Protein AF-A0A7M7JX57-F1 (afdb_monomer)

Secondary structure (DSSP, 8-state):
------------HHHHHHHHHHSS--HHHHHHHHHHHHHH-TTSEEEHHHHHHHHHHH-TTS--HHHHHHHHHHH-TT--SEEEHHHHHHHHHHHT-S-HHHHHHHHHHHH-SS-SSEEEHHHHHHHHHHHHHHH-S-S-SS-HHHHHHHHHHHH-SS-SSEEEHHHHHHHHHH-HHHHHHHTT-----

Nearest PDB structures (foldseek):
  6epa-assembly1_A  TM=9.193E-01  e=1.256E-15  Drosophila melanogaster
  5afp-assembly2_A  TM=9.280E-01  e=3.937E-15  Rattus norvegicus
  8alm-assembly1_B  TM=9.291E-01  e=6.468E-15  Homo sapiens
  5aeq-assembly2_B  TM=9.229E-01  e=4.137E-15  Rattus norvegicus
  4guk-assembly3_B  TM=8.844E-01  e=8.291E-15  Homo sapiens

Foldseek 3Di:
DDDPPPPQDDCDVVLLVVCVVLFVDHSVRLVVLQVVCCVVPVSQWAALVNQQVVLCVVQVQFRLNLLSVLLVVLLPPVVPNIHGSSSVSSSVRQLVDPDLLSLLLSLQSSQCPVPPQWHALVSQLSNLVSVCRRNDDDPDPDDSSVVSVVLQVQLPPVPPRTHHSVSSSVSCVVDVVNVCSSSVNPDDD

Structure (mmCIF, N/CA/C/O backbone):
data_AF-A0A7M7JX57-F1
#
_entry.id   AF-A0A7M7JX57-F1
#
loop_
_atom_site.group_PDB
_atom_site.id
_atom_site.type_symbol
_atom_site.label_atom_id
_atom_site.label_alt_id
_atom_site.label_comp_id
_atom_site.label_asym_id
_atom_site.label_entity_id
_atom_site.label_seq_id
_atom_site.pdbx_PDB_ins_code
_atom_site.Cartn_x
_atom_site.Cartn_y
_atom_site.Cartn_z
_atom_site.occupancy
_atom_site.B_iso_or_equiv
_atom_site.auth_seq_id
_atom_site.auth_comp_id
_atom_site.auth_asym_id
_atom_site.auth_atom_id
_atom_site.pdbx_PDB_model_num
ATOM 1 N N . MET A 1 1 ? 40.310 -6.949 -15.287 1.00 40.97 1 MET A N 1
ATOM 2 C CA . MET A 1 1 ? 39.277 -6.940 -14.230 1.00 40.97 1 MET A CA 1
ATOM 3 C C . MET A 1 1 ? 37.934 -6.866 -14.933 1.00 40.97 1 MET A C 1
ATOM 5 O O . MET A 1 1 ? 37.639 -5.849 -15.542 1.00 40.97 1 MET A O 1
ATOM 9 N N . GLY A 1 2 ? 37.220 -7.990 -15.010 1.00 39.09 2 GLY A N 1
ATOM 10 C CA . GLY A 1 2 ? 35.966 -8.087 -15.756 1.00 39.09 2 GLY A CA 1
ATOM 11 C C . GLY A 1 2 ? 34.842 -7.415 -14.982 1.00 39.09 2 GLY A C 1
ATOM 12 O O . GLY A 1 2 ? 34.477 -7.884 -13.908 1.00 39.09 2 GLY A O 1
ATOM 13 N N . CYS A 1 3 ? 34.319 -6.317 -15.519 1.00 43.38 3 CYS A N 1
ATOM 14 C CA . CYS A 1 3 ? 33.057 -5.752 -15.070 1.00 43.38 3 CYS A CA 1
ATOM 15 C C . CYS A 1 3 ? 31.971 -6.761 -15.464 1.00 43.38 3 CYS A C 1
ATOM 17 O O . CYS A 1 3 ? 31.695 -6.932 -16.652 1.00 43.38 3 CYS A O 1
ATOM 19 N N . GLN A 1 4 ? 31.433 -7.510 -14.501 1.00 36.59 4 GLN A N 1
ATOM 20 C CA . GLN A 1 4 ? 30.279 -8.366 -14.755 1.00 36.59 4 GLN A CA 1
ATOM 21 C C . GLN A 1 4 ? 29.091 -7.436 -15.010 1.00 36.59 4 GLN A C 1
ATOM 23 O O . GLN A 1 4 ? 28.469 -6.938 -14.078 1.00 36.59 4 GLN A O 1
ATOM 28 N N . GLN A 1 5 ? 28.815 -7.149 -16.282 1.00 40.75 5 GLN A N 1
ATOM 29 C CA . GLN A 1 5 ? 27.515 -6.639 -16.694 1.00 40.75 5 GLN A CA 1
ATOM 30 C C . GLN A 1 5 ? 26.499 -7.719 -16.337 1.00 40.75 5 GLN A C 1
ATOM 32 O O . GLN A 1 5 ? 26.407 -8.746 -17.011 1.00 40.75 5 GLN A O 1
ATOM 37 N N . THR A 1 6 ? 25.786 -7.519 -15.233 1.00 43.66 6 THR A N 1
ATOM 38 C CA . THR A 1 6 ? 24.628 -8.325 -14.868 1.00 43.66 6 THR A CA 1
ATOM 39 C C . THR A 1 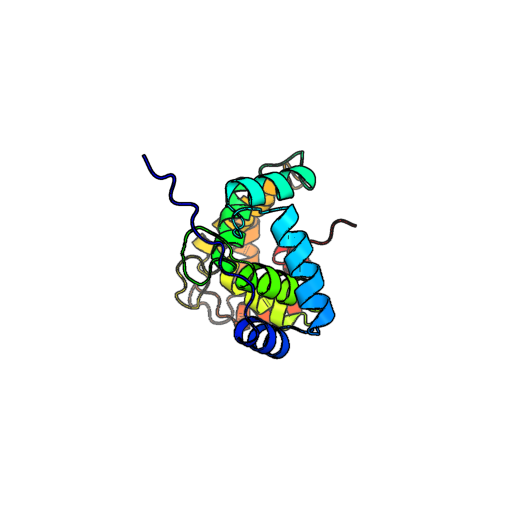6 ? 23.673 -8.268 -16.055 1.00 43.66 6 THR A C 1
ATOM 41 O O . THR A 1 6 ? 23.129 -7.206 -16.353 1.00 43.66 6 THR A O 1
ATOM 44 N N . LYS A 1 7 ? 23.535 -9.372 -16.802 1.00 49.94 7 LYS A N 1
ATOM 45 C CA . LYS A 1 7 ? 22.564 -9.456 -17.896 1.00 49.94 7 LYS A CA 1
ATOM 46 C C . LYS A 1 7 ? 21.193 -9.143 -17.306 1.00 49.94 7 LYS A C 1
ATOM 48 O O . LYS A 1 7 ? 20.722 -9.869 -16.434 1.00 49.94 7 LYS A O 1
ATOM 53 N N . ILE A 1 8 ? 20.595 -8.045 -17.752 1.00 59.81 8 ILE A N 1
ATOM 54 C CA . ILE A 1 8 ? 19.222 -7.695 -17.404 1.00 59.81 8 ILE A CA 1
ATOM 55 C C . ILE A 1 8 ? 18.351 -8.821 -17.961 1.00 59.81 8 ILE A C 1
ATOM 57 O O . ILE A 1 8 ? 18.468 -9.163 -19.138 1.00 59.81 8 ILE A O 1
ATOM 61 N N . ARG A 1 9 ? 17.541 -9.449 -17.103 1.00 68.44 9 ARG A N 1
ATOM 62 C CA . ARG A 1 9 ? 16.574 -10.458 -17.539 1.00 68.44 9 ARG A CA 1
ATOM 63 C C . ARG A 1 9 ? 15.561 -9.756 -18.442 1.00 68.44 9 ARG A C 1
ATOM 65 O O . ARG A 1 9 ? 14.864 -8.849 -17.990 1.00 68.44 9 ARG A O 1
ATOM 72 N N . GLU A 1 10 ? 15.529 -10.146 -19.711 1.00 79.69 10 GLU A N 1
ATOM 73 C CA . GLU A 1 10 ? 14.505 -9.675 -20.640 1.00 79.69 10 GLU A CA 1
ATOM 74 C C . GLU A 1 10 ? 13.133 -10.228 -20.244 1.00 79.69 10 GLU A C 1
ATOM 76 O O . GLU A 1 10 ? 13.039 -11.283 -19.609 1.00 79.69 10 GLU A O 1
ATOM 81 N N . LEU A 1 11 ? 12.076 -9.496 -20.599 1.00 86.25 11 LEU A N 1
ATOM 82 C CA . LEU A 1 11 ? 10.701 -9.928 -20.383 1.00 86.25 11 LEU A CA 1
ATOM 83 C C . LEU A 1 11 ? 10.443 -11.210 -21.183 1.00 86.25 11 LEU A C 1
ATOM 85 O O . LEU A 1 11 ? 10.477 -11.186 -22.414 1.00 86.25 11 LEU A O 1
ATOM 89 N N . SER A 1 12 ? 10.216 -12.321 -20.484 1.00 89.56 12 SER A N 1
ATOM 90 C CA . SER A 1 12 ? 9.927 -13.604 -21.125 1.00 89.56 12 SER A CA 1
ATOM 91 C C . SER A 1 12 ? 8.459 -13.701 -21.541 1.00 89.56 12 SER A C 1
ATOM 93 O O . SER A 1 12 ? 7.604 -13.018 -20.975 1.00 89.56 12 SER A O 1
ATOM 95 N N . ASP A 1 13 ? 8.145 -14.583 -22.491 1.00 89.19 13 ASP A N 1
ATOM 96 C CA . ASP A 1 13 ? 6.753 -14.828 -22.889 1.00 89.19 13 ASP A CA 1
ATOM 97 C C . ASP A 1 13 ? 5.920 -15.414 -21.730 1.00 89.19 13 ASP A C 1
ATOM 99 O O . ASP A 1 13 ? 4.741 -15.100 -21.600 1.00 89.19 13 ASP A O 1
ATOM 103 N N . GLU A 1 14 ? 6.546 -16.165 -20.814 1.00 91.25 14 GLU A N 1
ATOM 104 C CA . GLU A 1 14 ? 5.902 -16.631 -19.577 1.00 91.25 14 GLU A CA 1
ATOM 105 C C . GLU A 1 14 ? 5.492 -15.462 -18.667 1.00 91.25 14 GLU A C 1
ATOM 107 O O . GLU A 1 14 ? 4.392 -15.456 -18.112 1.00 91.25 14 GLU A O 1
ATOM 112 N N . ASP A 1 15 ? 6.355 -14.447 -18.535 1.00 91.00 15 ASP A N 1
ATOM 113 C CA . ASP A 1 15 ? 6.047 -13.243 -17.758 1.00 91.00 15 ASP A CA 1
ATOM 114 C C . ASP A 1 15 ? 4.901 -12.447 -18.417 1.00 91.00 15 ASP A C 1
ATOM 116 O O . ASP A 1 15 ? 4.026 -11.927 -17.722 1.00 91.00 15 ASP A O 1
ATOM 120 N N . VAL A 1 16 ? 4.863 -12.390 -19.754 1.00 92.81 16 VAL A N 1
ATOM 121 C CA . VAL A 1 16 ? 3.774 -11.755 -20.517 1.00 92.81 16 VAL A CA 1
ATOM 122 C C . VAL A 1 16 ? 2.447 -12.482 -20.298 1.00 92.81 16 VAL A C 1
ATOM 124 O O . VAL A 1 16 ? 1.440 -11.837 -20.002 1.00 92.81 16 VAL A O 1
ATOM 127 N N . ASP A 1 17 ? 2.422 -13.809 -20.406 1.00 92.75 17 ASP A N 1
ATOM 128 C CA . ASP A 1 17 ? 1.201 -14.596 -20.209 1.00 92.75 17 ASP A CA 1
ATOM 129 C C . ASP A 1 17 ? 0.699 -14.530 -18.761 1.00 92.75 17 ASP A C 1
ATOM 131 O O . ASP A 1 17 ? -0.508 -14.409 -18.512 1.00 92.75 17 ASP A O 1
ATOM 135 N N . PHE A 1 18 ? 1.614 -14.505 -17.792 1.00 91.44 18 PHE A N 1
ATOM 136 C CA . PHE A 1 18 ? 1.264 -14.231 -16.403 1.00 91.44 18 PHE A CA 1
ATOM 137 C C . PHE A 1 18 ? 0.608 -12.848 -16.251 1.00 91.44 18 PHE A C 1
ATOM 139 O O . PHE A 1 18 ? -0.461 -12.727 -15.649 1.00 91.44 18 PHE A O 1
ATOM 146 N N . LEU A 1 19 ? 1.193 -11.800 -16.834 1.00 91.88 19 LEU A N 1
ATOM 147 C CA . LEU A 1 19 ? 0.655 -10.441 -16.739 1.00 91.88 19 LEU A CA 1
ATOM 148 C C . LEU A 1 19 ? -0.693 -10.290 -17.455 1.00 91.88 19 LEU A C 1
ATOM 150 O O . LEU A 1 19 ? -1.566 -9.596 -16.939 1.00 91.88 19 LEU A O 1
ATOM 154 N N . LYS A 1 20 ? -0.922 -10.982 -18.574 1.00 92.12 20 LYS A N 1
ATOM 155 C CA . LYS A 1 20 ? -2.228 -11.002 -19.264 1.00 92.12 20 LYS A CA 1
ATOM 156 C C . LYS A 1 20 ? -3.330 -11.656 -18.434 1.00 92.12 20 LYS A C 1
ATOM 158 O O . LYS A 1 20 ? -4.494 -11.301 -18.575 1.00 92.12 20 LYS A O 1
ATOM 163 N N . THR A 1 21 ? -2.979 -12.631 -17.597 1.00 89.81 21 THR A N 1
ATOM 164 C CA . THR A 1 21 ? -3.947 -13.343 -16.745 1.00 89.81 21 THR A CA 1
ATOM 165 C C . THR A 1 21 ? -4.212 -12.635 -15.417 1.00 89.81 21 THR A C 1
ATOM 167 O O . THR A 1 21 ? -5.274 -12.829 -14.832 1.00 89.81 21 THR A O 1
ATOM 170 N N . HIS A 1 22 ? -3.281 -11.793 -14.958 1.00 85.94 22 HIS A N 1
ATOM 171 C CA . HIS A 1 22 ? -3.354 -11.107 -13.660 1.00 85.94 22 HIS A CA 1
ATOM 172 C C . HIS A 1 22 ? -3.547 -9.589 -13.772 1.00 85.94 22 HIS A C 1
ATOM 174 O O . HIS A 1 22 ? -3.666 -8.898 -12.761 1.00 85.94 22 HIS A O 1
ATOM 180 N N . THR A 1 23 ? -3.592 -9.057 -14.991 1.00 87.19 23 THR A N 1
ATOM 181 C CA . THR A 1 23 ? -3.912 -7.658 -15.278 1.00 87.19 23 THR A CA 1
ATOM 182 C C . THR A 1 23 ? -4.933 -7.581 -16.410 1.00 87.19 23 THR A C 1
ATOM 184 O O . THR A 1 23 ? -5.249 -8.570 -17.062 1.00 87.19 23 THR A O 1
ATOM 187 N N . LYS A 1 24 ? -5.458 -6.382 -16.658 1.00 85.50 24 LYS A N 1
ATOM 188 C CA . LYS A 1 24 ? -6.381 -6.104 -17.770 1.00 85.50 24 LYS A CA 1
ATOM 189 C C . LYS A 1 24 ? -5.674 -5.746 -19.084 1.00 85.50 24 LYS A C 1
ATOM 191 O O . LYS A 1 24 ? -6.339 -5.309 -20.019 1.00 85.50 24 LYS A O 1
ATOM 196 N N . TYR A 1 25 ? -4.345 -5.832 -19.124 1.00 89.62 25 TYR A N 1
ATOM 197 C CA . TYR A 1 25 ? -3.546 -5.378 -20.256 1.00 89.62 25 TYR A CA 1
ATOM 198 C C . TYR A 1 25 ? -3.305 -6.508 -21.253 1.00 89.62 25 TYR A C 1
ATOM 200 O O . TYR A 1 25 ? -3.044 -7.650 -20.874 1.00 89.62 25 TYR A O 1
ATOM 208 N N . ASP A 1 26 ? -3.383 -6.175 -22.539 1.00 93.06 26 ASP A N 1
ATOM 209 C CA . ASP A 1 26 ? -2.970 -7.077 -23.606 1.00 93.06 26 ASP A CA 1
ATOM 210 C C . ASP A 1 26 ? -1.442 -7.106 -23.759 1.00 93.06 26 ASP A C 1
ATOM 212 O O . ASP A 1 26 ? -0.704 -6.309 -23.176 1.00 93.06 26 ASP A O 1
ATOM 216 N N . GLU A 1 27 ? -0.961 -8.056 -24.557 1.00 94.56 27 GLU A N 1
ATOM 217 C CA . GLU A 1 27 ? 0.468 -8.250 -24.794 1.00 94.56 27 GLU A CA 1
ATOM 218 C C . GLU A 1 27 ? 1.161 -7.000 -25.344 1.00 94.56 27 GLU A C 1
ATOM 220 O O . GLU A 1 27 ? 2.266 -6.671 -24.911 1.00 94.56 27 GLU A O 1
ATOM 225 N N . GLN A 1 28 ? 0.520 -6.303 -26.284 1.00 94.31 28 GLN A N 1
ATOM 226 C CA . GLN A 1 28 ? 1.098 -5.111 -26.892 1.00 94.31 28 GLN A CA 1
ATOM 227 C C . GLN A 1 28 ? 1.320 -4.032 -25.829 1.00 94.31 28 GLN A C 1
ATOM 229 O O . GLN A 1 28 ? 2.431 -3.521 -25.689 1.00 94.31 28 GLN A O 1
ATOM 234 N N . THR A 1 29 ? 0.293 -3.759 -25.027 1.00 93.25 29 THR A N 1
ATOM 235 C CA . THR A 1 29 ? 0.339 -2.777 -23.945 1.00 93.25 29 THR A CA 1
ATOM 236 C C . THR A 1 29 ? 1.405 -3.144 -22.910 1.00 93.25 29 THR A C 1
ATOM 238 O O . THR A 1 29 ? 2.167 -2.283 -22.476 1.00 93.25 29 THR A O 1
ATOM 241 N N . ILE A 1 30 ? 1.512 -4.425 -22.536 1.00 93.94 30 ILE A N 1
ATOM 242 C CA . ILE A 1 30 ? 2.543 -4.910 -21.602 1.00 93.94 30 ILE A CA 1
ATOM 243 C C . ILE A 1 30 ? 3.949 -4.630 -22.150 1.00 93.94 30 ILE A C 1
ATOM 245 O O . ILE A 1 30 ? 4.803 -4.121 -21.422 1.00 93.94 30 ILE A O 1
ATOM 249 N N . ARG A 1 31 ? 4.200 -4.931 -23.430 1.00 92.81 31 ARG A N 1
ATOM 250 C CA . ARG A 1 31 ? 5.511 -4.704 -24.059 1.00 92.81 31 ARG A CA 1
ATOM 251 C C . ARG A 1 31 ? 5.838 -3.211 -24.183 1.00 92.81 31 ARG A C 1
ATOM 253 O O . ARG A 1 31 ? 6.981 -2.828 -23.946 1.00 92.81 31 ARG A O 1
ATOM 260 N N . GLU A 1 32 ? 4.852 -2.362 -24.471 1.00 92.88 32 GLU A N 1
ATOM 261 C CA . GLU A 1 32 ? 5.021 -0.900 -24.488 1.00 92.88 32 GLU A CA 1
ATOM 262 C C . GLU A 1 32 ? 5.398 -0.351 -23.100 1.00 92.88 32 GLU A C 1
ATOM 264 O O . GLU A 1 32 ? 6.357 0.417 -22.973 1.00 92.88 32 GLU A O 1
ATOM 269 N N . TRP A 1 33 ? 4.714 -0.804 -22.042 1.00 91.81 33 TRP A N 1
ATOM 270 C CA . TRP A 1 33 ? 5.074 -0.467 -20.661 1.00 91.81 33 TRP A CA 1
ATOM 271 C C . TRP A 1 33 ? 6.482 -0.940 -20.294 1.00 91.81 33 TRP A C 1
ATOM 273 O O . TRP A 1 33 ? 7.196 -0.226 -19.590 1.00 91.81 33 TRP A O 1
ATOM 283 N N . TYR A 1 34 ? 6.895 -2.117 -20.768 1.00 92.00 34 TYR A N 1
ATOM 284 C CA . TYR A 1 34 ? 8.225 -2.662 -20.497 1.00 92.00 34 TYR A CA 1
ATOM 285 C C . TYR A 1 34 ? 9.340 -1.810 -21.104 1.00 92.00 34 TYR A C 1
ATOM 287 O O . TYR A 1 34 ? 10.337 -1.529 -20.434 1.00 92.00 34 TYR A O 1
ATOM 295 N N . GLU A 1 35 ? 9.165 -1.344 -22.341 1.00 90.88 35 GLU A N 1
ATOM 296 C CA . GLU A 1 35 ? 10.141 -0.459 -22.978 1.00 90.88 35 GLU A CA 1
ATOM 297 C C . GLU A 1 35 ? 10.235 0.892 -22.258 1.00 90.88 35 GLU A C 1
ATOM 299 O O . GLU A 1 35 ? 11.343 1.351 -21.967 1.00 90.88 35 GLU A O 1
ATOM 304 N N . GLY A 1 36 ? 9.102 1.482 -21.860 1.00 90.06 36 GLY A N 1
ATOM 305 C CA . GLY A 1 36 ? 9.099 2.683 -21.018 1.00 90.06 36 GLY A CA 1
ATOM 306 C C . GLY A 1 36 ? 9.818 2.457 -19.683 1.00 90.06 36 GLY A C 1
ATOM 307 O O . GLY A 1 36 ? 10.704 3.223 -19.299 1.00 90.06 36 GLY A O 1
ATOM 308 N N . PHE A 1 37 ? 9.519 1.341 -19.014 1.00 89.25 37 PHE A N 1
ATOM 309 C CA . PHE A 1 37 ? 10.142 0.982 -17.745 1.00 89.25 37 PHE A CA 1
ATOM 310 C C . PHE A 1 37 ? 11.657 0.785 -17.868 1.00 89.25 37 PHE A C 1
ATOM 312 O O . PHE A 1 37 ? 12.384 1.168 -16.957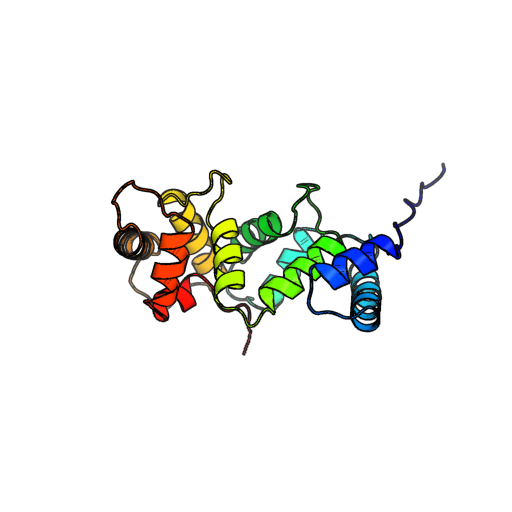 1.00 89.25 37 PHE A O 1
ATOM 319 N N . LYS A 1 38 ? 12.165 0.241 -18.979 1.00 89.81 38 LYS A N 1
ATOM 320 C CA . LYS A 1 38 ? 13.612 0.103 -19.221 1.00 89.81 38 LYS A CA 1
ATOM 321 C C . LYS A 1 38 ? 14.313 1.438 -19.448 1.00 89.81 38 LYS A C 1
ATOM 323 O O . LYS A 1 38 ? 15.450 1.595 -19.006 1.00 89.81 38 LYS A O 1
ATOM 328 N N . VAL A 1 39 ? 13.664 2.383 -20.130 1.00 87.94 39 VAL A N 1
ATOM 329 C CA . VAL A 1 39 ? 14.206 3.740 -20.323 1.00 87.94 39 VAL A CA 1
ATOM 330 C C . VAL A 1 39 ? 14.352 4.435 -18.974 1.00 87.94 39 VAL A C 1
ATOM 332 O O . VAL A 1 39 ? 15.405 4.988 -18.657 1.00 87.94 39 VAL A O 1
ATOM 335 N N . ASP A 1 40 ? 13.312 4.338 -18.155 1.00 84.75 40 ASP A N 1
ATOM 336 C CA . ASP A 1 40 ? 13.271 4.952 -16.841 1.00 84.75 40 ASP A CA 1
ATOM 337 C C . ASP A 1 40 ? 14.192 4.230 -15.848 1.00 84.75 40 ASP A C 1
ATOM 339 O O . ASP A 1 40 ? 14.932 4.860 -15.084 1.00 84.75 40 ASP A O 1
ATOM 343 N N . CYS A 1 41 ? 14.160 2.904 -15.830 1.00 87.44 41 CYS A N 1
ATOM 344 C CA . CYS A 1 41 ? 14.908 2.041 -14.927 1.00 87.44 41 CYS A CA 1
ATOM 345 C C . CYS A 1 41 ? 15.852 1.136 -15.738 1.00 87.44 41 CYS A C 1
ATOM 347 O O . CYS A 1 41 ? 15.564 -0.052 -15.895 1.00 87.44 41 CYS A O 1
ATOM 349 N N . PRO A 1 42 ? 17.022 1.636 -16.193 1.00 85.62 42 PRO A N 1
ATOM 350 C CA . PRO A 1 42 ? 17.973 0.843 -16.980 1.00 85.62 42 PRO A CA 1
ATOM 351 C C . PRO A 1 42 ? 18.486 -0.414 -16.272 1.00 85.62 42 PRO A C 1
ATOM 353 O O . PRO A 1 42 ? 18.977 -1.330 -16.915 1.00 85.62 42 PRO A O 1
ATOM 356 N N . SER A 1 43 ? 18.381 -0.476 -14.943 1.00 85.38 43 SER A N 1
ATOM 357 C CA . SER A 1 43 ? 18.677 -1.665 -14.136 1.00 85.38 43 SER A CA 1
ATOM 358 C C . SER A 1 43 ? 17.629 -2.780 -14.261 1.00 85.38 43 SER A C 1
ATOM 360 O O . SER A 1 43 ? 17.841 -3.863 -13.720 1.00 85.38 43 SER A O 1
ATOM 362 N N . GLY A 1 44 ? 16.480 -2.514 -14.892 1.00 85.94 44 GLY A N 1
ATOM 363 C CA . GLY A 1 44 ? 15.306 -3.388 -14.887 1.00 85.94 44 GLY A CA 1
ATOM 364 C C . GLY A 1 44 ? 14.589 -3.446 -13.534 1.00 85.94 44 GLY A C 1
ATOM 365 O O . GLY A 1 44 ? 13.779 -4.341 -13.315 1.00 85.94 44 GLY A O 1
ATOM 366 N N . ARG A 1 45 ? 14.903 -2.528 -12.609 1.00 89.19 45 ARG A N 1
ATOM 367 C CA . ARG A 1 45 ? 14.354 -2.494 -11.245 1.00 89.19 45 ARG A CA 1
ATOM 368 C C . ARG A 1 45 ? 14.093 -1.068 -10.791 1.00 89.19 45 ARG A C 1
ATOM 370 O O . ARG A 1 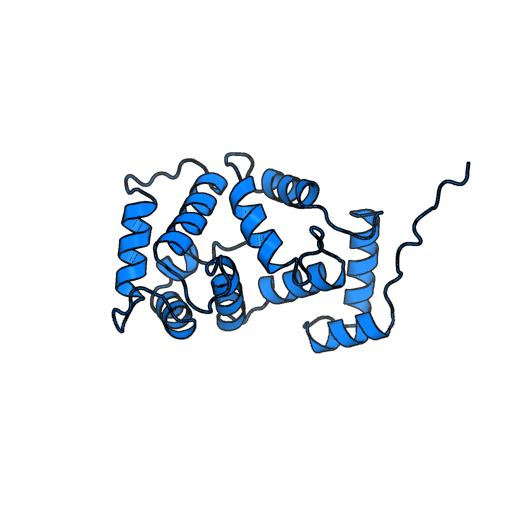45 ? 14.974 -0.212 -10.911 1.00 89.19 45 ARG A O 1
ATOM 377 N N . LEU A 1 46 ? 12.932 -0.834 -10.194 1.00 89.19 46 LEU A N 1
ATOM 378 C CA . LEU A 1 46 ? 12.586 0.430 -9.561 1.00 89.19 46 LEU A CA 1
ATOM 379 C C . LEU A 1 46 ? 13.058 0.419 -8.102 1.00 89.19 46 LEU A C 1
ATOM 381 O O . LEU A 1 46 ? 12.633 -0.396 -7.284 1.00 89.19 46 LEU A O 1
ATOM 385 N N . SER A 1 47 ? 13.984 1.322 -7.775 1.00 88.25 47 SER A N 1
ATOM 386 C CA . SER A 1 47 ? 14.503 1.458 -6.413 1.00 88.25 47 SER A CA 1
ATOM 387 C C . SER A 1 47 ? 13.588 2.318 -5.547 1.00 88.25 47 SER A C 1
ATOM 389 O O . SER A 1 47 ? 12.938 3.244 -6.037 1.00 88.25 47 SER A O 1
ATOM 391 N N . ARG A 1 48 ? 13.615 2.074 -4.232 1.00 87.81 48 ARG A N 1
ATOM 392 C CA . ARG A 1 48 ? 12.886 2.875 -3.240 1.00 87.81 48 ARG A CA 1
ATOM 393 C C . ARG A 1 48 ? 13.165 4.373 -3.373 1.00 87.81 48 ARG A C 1
ATOM 395 O O . ARG A 1 48 ? 12.239 5.174 -3.376 1.00 87.81 48 ARG A O 1
ATOM 402 N N . LYS A 1 49 ? 14.434 4.752 -3.564 1.00 88.56 49 LYS A N 1
ATOM 403 C CA . LYS A 1 49 ? 14.829 6.155 -3.760 1.00 88.56 49 LYS A CA 1
ATOM 404 C C . LYS A 1 49 ? 14.114 6.780 -4.958 1.00 88.56 49 LYS A C 1
ATOM 406 O O . LYS A 1 49 ? 13.520 7.842 -4.824 1.00 88.56 49 LYS A O 1
ATOM 411 N N . LYS A 1 50 ? 14.137 6.097 -6.105 1.00 88.12 50 LYS A N 1
ATOM 412 C CA . LYS A 1 50 ? 13.490 6.598 -7.317 1.00 88.12 50 LYS A CA 1
ATOM 413 C C . LYS A 1 50 ? 11.970 6.691 -7.148 1.00 88.12 50 LYS A C 1
ATOM 415 O O . LYS A 1 50 ? 11.373 7.659 -7.600 1.00 88.12 50 LYS A O 1
ATOM 420 N N . PHE A 1 51 ? 11.363 5.719 -6.470 1.00 87.31 51 PHE A N 1
ATOM 421 C CA . PHE A 1 51 ? 9.936 5.739 -6.152 1.00 87.31 51 PHE A CA 1
ATOM 422 C C . PHE A 1 51 ? 9.550 6.965 -5.304 1.00 87.31 51 PHE A C 1
ATOM 424 O O . PHE A 1 51 ? 8.616 7.685 -5.650 1.00 87.31 51 PHE A O 1
ATOM 431 N N . ILE A 1 52 ? 10.326 7.269 -4.257 1.00 88.25 52 ILE A N 1
ATOM 432 C CA . ILE A 1 52 ? 10.131 8.468 -3.425 1.00 88.25 52 ILE A CA 1
ATOM 433 C C . ILE A 1 52 ? 10.298 9.751 -4.249 1.00 88.25 52 ILE A C 1
ATOM 435 O O . ILE A 1 52 ? 9.503 10.679 -4.106 1.00 88.25 52 ILE A O 1
ATOM 439 N N . ASP A 1 53 ? 11.307 9.817 -5.121 1.00 88.38 53 ASP A N 1
ATOM 440 C CA . ASP A 1 53 ? 11.561 10.999 -5.955 1.00 88.38 53 ASP A CA 1
ATOM 441 C C . ASP A 1 53 ? 10.399 11.279 -6.934 1.00 88.38 53 ASP A C 1
ATOM 443 O O . ASP A 1 53 ? 10.048 12.441 -7.161 1.00 88.38 53 ASP A O 1
ATOM 447 N N . ILE A 1 54 ? 9.728 10.234 -7.438 1.00 84.00 54 ILE A N 1
ATOM 448 C CA . ILE A 1 54 ? 8.493 10.377 -8.228 1.00 84.00 54 ILE A CA 1
ATOM 449 C C . ILE A 1 54 ? 7.394 11.023 -7.373 1.00 84.00 54 ILE A C 1
ATOM 451 O O . ILE A 1 54 ? 6.828 12.040 -7.771 1.00 84.00 54 ILE A O 1
ATOM 455 N N . TYR A 1 55 ? 7.135 10.508 -6.168 1.00 82.00 55 TYR A N 1
ATOM 456 C CA . TYR A 1 55 ? 6.108 11.064 -5.278 1.00 82.00 55 TYR A CA 1
ATOM 457 C C . TYR A 1 55 ? 6.406 12.501 -4.833 1.00 82.00 55 TYR A C 1
ATOM 459 O O . TYR A 1 55 ? 5.487 13.315 -4.757 1.00 82.00 55 TYR A O 1
ATOM 467 N N . ARG A 1 56 ? 7.675 12.860 -4.607 1.00 86.69 56 ARG A N 1
ATOM 468 C CA . ARG A 1 56 ? 8.079 14.248 -4.304 1.00 86.69 56 ARG A CA 1
ATOM 469 C C . ARG A 1 56 ? 7.708 15.230 -5.414 1.00 86.69 56 ARG A C 1
ATOM 471 O O . ARG A 1 56 ? 7.467 16.397 -5.126 1.00 86.69 56 ARG A O 1
ATOM 478 N N . THR A 1 57 ? 7.644 14.766 -6.661 1.00 83.88 57 THR A N 1
ATOM 479 C CA . THR A 1 57 ? 7.232 15.599 -7.800 1.00 83.88 57 THR A CA 1
ATOM 480 C C . THR A 1 57 ? 5.742 15.953 -7.732 1.00 83.88 57 THR A C 1
ATOM 482 O O . THR A 1 57 ? 5.363 17.062 -8.098 1.00 83.88 57 THR A O 1
ATOM 485 N N . PHE A 1 58 ? 4.904 15.045 -7.221 1.00 79.06 58 PHE A N 1
ATOM 486 C CA . PHE A 1 58 ? 3.457 15.254 -7.075 1.00 79.06 58 PHE A CA 1
ATOM 487 C C . PHE A 1 58 ? 3.068 15.922 -5.749 1.00 79.06 58 PHE A C 1
ATOM 489 O O . PHE A 1 58 ? 2.086 16.660 -5.701 1.00 79.06 58 PHE A O 1
ATOM 496 N N . PHE A 1 59 ? 3.849 15.704 -4.689 1.00 78.88 59 PHE A N 1
ATOM 497 C CA . PHE A 1 59 ? 3.605 16.232 -3.343 1.00 78.88 59 PHE A CA 1
ATOM 498 C C . PHE A 1 59 ? 4.793 17.082 -2.853 1.00 78.88 59 PHE A C 1
ATOM 500 O O . PHE A 1 59 ? 5.457 16.716 -1.881 1.00 78.88 59 PHE A O 1
ATOM 507 N N . PRO A 1 60 ? 5.095 18.222 -3.505 1.00 78.94 60 PRO A N 1
ATOM 508 C CA . PRO A 1 60 ? 6.308 19.000 -3.232 1.00 78.94 60 PRO A CA 1
ATOM 509 C C . PRO A 1 60 ? 6.320 19.679 -1.854 1.00 78.94 60 PRO A C 1
ATOM 511 O O . PRO A 1 60 ? 7.376 20.087 -1.378 1.00 78.94 60 PRO A O 1
ATOM 514 N N . THR A 1 61 ? 5.156 19.838 -1.222 1.00 81.25 61 THR A N 1
ATOM 515 C CA . THR A 1 61 ? 4.989 20.546 0.057 1.00 81.25 61 THR A CA 1
ATOM 516 C C . THR A 1 61 ? 5.011 19.634 1.281 1.00 81.25 61 THR A C 1
ATOM 518 O O . THR A 1 61 ? 5.096 20.141 2.398 1.00 81.25 61 THR A O 1
ATOM 521 N N . GLY A 1 62 ? 4.912 18.316 1.097 1.00 83.25 62 GLY A N 1
ATOM 522 C CA . GLY A 1 62 ? 4.908 17.341 2.187 1.00 83.25 62 GLY A CA 1
ATOM 523 C C . GLY A 1 62 ? 6.115 16.406 2.159 1.00 83.25 62 GLY A C 1
ATOM 524 O O . GLY A 1 62 ? 7.057 16.580 1.384 1.00 83.25 62 GLY A O 1
ATOM 525 N N . ASN A 1 63 ? 6.092 15.399 3.030 1.00 86.75 63 ASN A N 1
ATOM 526 C CA . ASN A 1 63 ? 7.102 14.353 3.106 1.00 86.75 63 ASN A CA 1
ATOM 527 C C . ASN A 1 63 ? 6.504 12.980 2.744 1.00 86.75 63 ASN A C 1
ATOM 529 O O . ASN A 1 63 ? 5.931 12.312 3.608 1.00 86.75 63 ASN A O 1
ATOM 533 N N . PRO A 1 64 ? 6.664 12.517 1.491 1.00 86.75 64 PRO A N 1
ATOM 534 C CA . PRO A 1 64 ? 6.097 11.250 1.044 1.00 86.75 64 PRO A CA 1
ATOM 535 C C . PRO A 1 64 ? 6.879 10.017 1.515 1.00 86.75 64 PRO A C 1
ATOM 537 O O . PRO A 1 64 ? 6.430 8.908 1.255 1.00 86.75 64 PRO A O 1
ATOM 540 N N . GLU A 1 65 ? 8.036 10.163 2.170 1.00 89.56 65 GLU A N 1
ATOM 541 C CA . GLU A 1 65 ? 8.982 9.064 2.425 1.00 89.56 65 GLU A CA 1
ATOM 542 C C . GLU A 1 65 ? 8.345 7.887 3.177 1.00 89.56 65 GLU A C 1
ATOM 544 O O . GLU A 1 65 ? 8.358 6.760 2.685 1.00 89.56 65 GLU A O 1
ATOM 549 N N . LYS A 1 66 ? 7.684 8.155 4.309 1.00 88.94 66 LYS A N 1
ATOM 550 C CA . LYS A 1 66 ? 7.019 7.107 5.100 1.00 88.94 66 LYS A CA 1
ATOM 551 C C . LYS A 1 66 ? 5.869 6.449 4.343 1.00 88.94 66 LYS A C 1
ATOM 553 O O . LYS A 1 66 ? 5.680 5.241 4.433 1.00 88.94 66 LYS A O 1
ATOM 558 N N . PHE A 1 67 ? 5.087 7.235 3.604 1.00 87.56 67 PHE A N 1
ATOM 559 C CA . PHE A 1 67 ? 3.971 6.693 2.832 1.00 87.56 67 PHE A CA 1
ATOM 560 C C . PHE A 1 67 ? 4.481 5.816 1.685 1.00 87.56 67 PHE A C 1
ATOM 562 O O . PHE A 1 67 ? 4.005 4.700 1.493 1.00 87.56 67 PHE A O 1
ATOM 569 N N . CYS A 1 68 ? 5.516 6.281 0.985 1.00 88.38 68 CYS A N 1
ATOM 570 C CA . CYS A 1 68 ? 6.197 5.526 -0.055 1.00 88.38 68 CYS A CA 1
ATOM 571 C C . CYS A 1 68 ? 6.745 4.204 0.470 1.00 88.38 68 CYS A C 1
ATOM 573 O O . CYS A 1 68 ? 6.625 3.208 -0.228 1.00 88.38 68 CYS A O 1
ATOM 575 N N . ASP A 1 69 ? 7.296 4.164 1.684 1.00 89.25 69 ASP A N 1
ATOM 576 C CA . ASP A 1 69 ? 7.783 2.920 2.284 1.00 89.25 69 ASP A CA 1
ATOM 577 C C . ASP A 1 69 ? 6.669 1.877 2.450 1.00 89.25 69 ASP A C 1
ATOM 579 O O . ASP A 1 69 ? 6.880 0.696 2.160 1.00 89.25 69 ASP A O 1
ATOM 583 N N . HIS A 1 70 ? 5.477 2.308 2.869 1.00 88.62 70 HIS A N 1
ATOM 584 C CA . HIS A 1 70 ? 4.316 1.429 2.998 1.00 88.62 70 HIS A CA 1
ATOM 585 C C . HIS A 1 70 ? 3.790 0.967 1.638 1.00 88.62 70 HIS A C 1
ATOM 587 O O . HIS A 1 70 ? 3.550 -0.224 1.455 1.00 88.62 70 HIS A O 1
ATOM 593 N N . VAL A 1 71 ? 3.676 1.873 0.664 1.00 86.56 71 VAL A N 1
ATOM 594 C CA . VAL A 1 71 ? 3.263 1.520 -0.703 1.00 86.56 71 VAL A CA 1
ATOM 595 C C . VAL A 1 71 ? 4.265 0.554 -1.336 1.00 86.56 71 VAL A C 1
ATOM 597 O O . VAL A 1 71 ? 3.871 -0.482 -1.869 1.00 86.56 71 VAL A O 1
ATOM 600 N N . PHE A 1 72 ? 5.561 0.845 -1.218 1.00 87.88 72 PHE A N 1
ATOM 601 C CA . PHE A 1 72 ? 6.634 0.024 -1.765 1.00 87.88 72 PHE A CA 1
ATOM 602 C C . PHE A 1 72 ? 6.579 -1.399 -1.209 1.00 87.88 72 PHE A C 1
ATOM 604 O O . PHE A 1 72 ? 6.652 -2.345 -1.982 1.00 87.88 72 PHE A O 1
ATOM 611 N N . ARG A 1 73 ? 6.352 -1.559 0.104 1.00 88.38 73 ARG A N 1
ATOM 612 C CA . ARG A 1 73 ? 6.171 -2.876 0.740 1.00 88.38 73 ARG A CA 1
ATOM 613 C C . ARG A 1 73 ? 5.025 -3.676 0.118 1.00 88.38 73 ARG A C 1
ATOM 615 O O . ARG A 1 73 ? 5.129 -4.885 -0.006 1.00 88.38 73 ARG A O 1
ATOM 622 N N . THR A 1 74 ? 3.928 -3.023 -0.266 1.00 86.06 74 THR A N 1
ATOM 623 C CA . THR A 1 74 ? 2.795 -3.734 -0.887 1.00 86.06 74 THR A CA 1
ATOM 624 C C . THR A 1 74 ? 3.039 -4.152 -2.334 1.00 86.06 74 THR A C 1
ATOM 626 O O . THR A 1 74 ? 2.276 -4.965 -2.856 1.00 86.06 74 THR A O 1
ATOM 629 N N . PHE A 1 75 ? 4.047 -3.572 -2.989 1.00 87.00 75 PHE A N 1
ATOM 630 C CA . PHE A 1 75 ? 4.417 -3.879 -4.371 1.00 87.00 75 PHE A CA 1
ATOM 631 C C . PHE A 1 75 ? 5.595 -4.855 -4.453 1.00 87.00 75 PHE A C 1
ATOM 633 O O . PHE A 1 75 ? 5.589 -5.703 -5.334 1.00 87.00 75 PHE A O 1
ATOM 640 N N . ASP A 1 76 ? 6.550 -4.760 -3.525 1.00 89.06 76 ASP A N 1
ATOM 641 C CA . ASP A 1 76 ? 7.699 -5.662 -3.354 1.00 89.06 76 ASP A CA 1
ATOM 642 C C . ASP A 1 76 ? 7.248 -6.982 -2.702 1.00 89.06 76 ASP A C 1
ATOM 644 O O . ASP A 1 76 ? 7.457 -7.241 -1.515 1.00 89.06 76 ASP A O 1
ATOM 648 N N . THR A 1 77 ? 6.530 -7.792 -3.479 1.00 84.50 77 THR A N 1
ATOM 649 C CA . THR A 1 77 ? 5.889 -9.034 -3.024 1.00 84.50 77 THR A CA 1
ATOM 650 C C . THR A 1 77 ? 6.894 -10.119 -2.660 1.00 84.50 77 THR A C 1
ATOM 652 O O . THR A 1 77 ? 6.606 -10.955 -1.799 1.00 84.50 77 THR A O 1
ATOM 655 N N . ASP A 1 78 ? 8.068 -10.108 -3.292 1.00 87.88 78 ASP A N 1
ATOM 656 C CA . ASP A 1 78 ? 9.152 -11.042 -2.996 1.00 87.88 78 ASP A CA 1
ATOM 657 C C . ASP A 1 78 ? 10.128 -10.531 -1.917 1.00 87.88 78 ASP A C 1
ATOM 659 O O . ASP A 1 78 ? 11.029 -11.268 -1.507 1.00 87.88 78 ASP A O 1
ATOM 663 N N . ASN A 1 79 ? 9.905 -9.319 -1.391 1.00 85.50 79 ASN A N 1
ATOM 664 C CA . ASN A 1 79 ? 10.765 -8.626 -0.426 1.00 85.50 79 ASN A CA 1
ATOM 665 C C . ASN A 1 79 ? 12.230 -8.524 -0.888 1.00 85.50 79 ASN A C 1
ATOM 667 O O . ASN A 1 79 ? 13.159 -8.570 -0.071 1.00 85.50 79 ASN A O 1
ATOM 671 N N . SER A 1 80 ? 12.466 -8.395 -2.193 1.00 88.44 80 SER A N 1
ATOM 672 C CA . SER A 1 80 ? 13.806 -8.227 -2.753 1.00 88.44 80 SER A CA 1
ATOM 673 C C . SER A 1 80 ? 14.408 -6.844 -2.471 1.00 88.44 80 SER A C 1
ATOM 675 O O . SER A 1 80 ? 15.60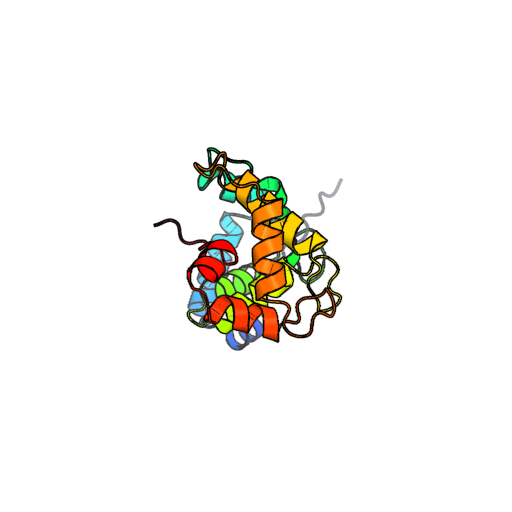1 -6.628 -2.722 1.00 88.44 80 SER A O 1
ATOM 677 N N . GLY A 1 81 ? 13.616 -5.899 -1.947 1.00 87.50 81 GLY A N 1
ATOM 678 C CA . GLY A 1 81 ? 14.004 -4.507 -1.719 1.00 87.50 81 GLY A CA 1
ATOM 679 C C . GLY A 1 81 ? 13.927 -3.646 -2.985 1.00 87.50 81 GLY A C 1
ATOM 680 O O . GLY A 1 81 ? 14.360 -2.484 -2.985 1.00 87.50 81 GLY A O 1
ATOM 681 N N . HIS A 1 82 ? 13.396 -4.205 -4.072 1.00 89.38 82 HIS A N 1
ATOM 682 C CA . HIS A 1 82 ? 13.292 -3.601 -5.391 1.00 89.38 82 HIS A CA 1
ATOM 683 C C . HIS A 1 82 ? 11.973 -4.011 -6.037 1.00 89.38 82 HIS A C 1
ATOM 685 O O . HIS A 1 82 ? 11.587 -5.155 -5.919 1.00 89.38 82 HIS A O 1
ATOM 691 N N . ILE A 1 83 ? 11.335 -3.107 -6.780 1.00 90.75 83 ILE A N 1
ATOM 692 C CA . ILE A 1 83 ? 10.144 -3.465 -7.558 1.00 90.75 83 ILE A CA 1
ATOM 693 C C . ILE A 1 83 ? 10.602 -3.842 -8.967 1.00 90.75 83 ILE A C 1
ATOM 695 O O . ILE A 1 83 ? 11.193 -3.011 -9.676 1.00 90.75 83 ILE A O 1
ATOM 699 N N . ASP A 1 84 ? 10.372 -5.090 -9.366 1.00 91.88 84 ASP A N 1
ATOM 700 C CA . ASP A 1 84 ? 10.611 -5.526 -10.741 1.00 91.88 84 ASP A CA 1
ATOM 701 C C . ASP A 1 84 ? 9.477 -5.091 -11.689 1.00 91.88 84 ASP A C 1
ATOM 703 O O . ASP A 1 84 ? 8.483 -4.483 -11.286 1.00 91.88 84 ASP A O 1
ATOM 707 N N . PHE A 1 85 ? 9.632 -5.346 -12.989 1.00 91.56 85 PHE A N 1
ATOM 708 C CA . PHE A 1 85 ? 8.617 -4.932 -13.957 1.00 91.56 85 PHE A CA 1
ATOM 709 C C . PHE A 1 85 ? 7.256 -5.616 -13.744 1.00 91.56 85 PHE A C 1
ATOM 711 O O . PHE A 1 85 ? 6.215 -4.987 -13.941 1.00 91.56 85 PHE A O 1
ATOM 718 N N . LYS A 1 86 ? 7.250 -6.892 -13.347 1.00 91.31 86 LYS A N 1
ATOM 719 C CA . LYS A 1 86 ? 6.018 -7.655 -13.141 1.00 91.31 86 LYS A CA 1
ATOM 720 C C . LYS A 1 86 ? 5.254 -7.083 -11.950 1.00 91.31 86 LYS A C 1
ATOM 722 O O . LYS A 1 86 ? 4.063 -6.808 -12.065 1.00 91.31 86 LYS A O 1
ATOM 727 N N . GLU A 1 87 ? 5.952 -6.836 -10.847 1.00 91.19 87 GLU A N 1
ATOM 728 C CA . GLU A 1 87 ? 5.403 -6.196 -9.651 1.00 91.19 87 GLU A CA 1
ATOM 729 C C . GLU A 1 87 ? 4.903 -4.779 -9.937 1.00 91.19 87 GLU A C 1
ATOM 731 O O . GLU A 1 87 ? 3.787 -4.424 -9.552 1.00 91.19 87 GLU A O 1
ATOM 736 N N . PHE A 1 88 ? 5.680 -3.992 -10.687 1.00 90.25 88 PHE A N 1
ATOM 737 C CA . PHE A 1 88 ? 5.282 -2.658 -11.124 1.00 90.25 88 PHE A CA 1
ATOM 738 C C . PHE A 1 88 ? 3.980 -2.691 -11.933 1.00 90.25 88 PHE A C 1
ATOM 740 O O . PHE A 1 88 ? 3.050 -1.937 -11.645 1.00 90.25 88 PHE A O 1
ATOM 747 N N . LEU A 1 89 ? 3.874 -3.573 -12.930 1.00 90.00 89 LEU A N 1
ATOM 748 C CA . LEU A 1 89 ? 2.694 -3.598 -13.790 1.00 90.00 89 LEU A CA 1
ATOM 749 C C . LEU A 1 89 ? 1.461 -4.154 -13.067 1.00 90.00 89 LEU A C 1
ATOM 751 O O . LEU A 1 89 ? 0.355 -3.650 -13.271 1.00 90.00 89 LEU A O 1
ATOM 755 N N . MET A 1 90 ? 1.637 -5.134 -12.176 1.00 88.31 90 MET A N 1
ATOM 756 C CA . MET A 1 90 ? 0.567 -5.598 -11.289 1.00 88.31 90 MET A CA 1
ATOM 757 C C . MET A 1 90 ? 0.060 -4.471 -10.381 1.00 88.31 90 MET A C 1
ATOM 759 O O . MET A 1 90 ? -1.150 -4.274 -10.257 1.00 88.31 90 MET A O 1
ATOM 763 N N . ALA A 1 91 ? 0.973 -3.697 -9.790 1.00 84.31 91 ALA A N 1
ATOM 764 C CA . ALA A 1 91 ? 0.647 -2.542 -8.963 1.00 84.31 91 ALA A CA 1
ATOM 765 C C . ALA A 1 91 ? -0.164 -1.487 -9.732 1.00 84.31 91 ALA A C 1
ATOM 767 O O . ALA A 1 91 ? -1.201 -1.020 -9.248 1.00 84.31 91 ALA A O 1
ATOM 768 N N . ILE A 1 92 ? 0.259 -1.153 -10.955 1.00 83.56 92 ILE A N 1
ATOM 769 C CA . ILE A 1 92 ? -0.480 -0.251 -11.849 1.00 83.56 92 ILE A CA 1
ATOM 770 C C . ILE A 1 92 ? -1.853 -0.835 -12.201 1.00 83.56 92 ILE A C 1
ATOM 772 O O . ILE A 1 92 ? -2.852 -0.124 -12.135 1.00 83.56 92 ILE A O 1
ATOM 776 N N . GLY A 1 93 ? -1.941 -2.133 -12.498 1.00 82.38 93 GLY A N 1
ATOM 777 C CA . GLY A 1 93 ? -3.207 -2.803 -12.801 1.00 82.38 93 GLY A CA 1
ATOM 778 C C . GLY A 1 93 ? -4.228 -2.701 -11.663 1.00 82.38 93 GLY A C 1
ATOM 779 O O . GLY A 1 93 ? -5.387 -2.363 -11.911 1.00 82.38 93 GLY A O 1
ATOM 780 N N . ILE A 1 94 ? -3.788 -2.926 -10.421 1.00 77.94 94 ILE A N 1
ATOM 781 C CA . ILE A 1 94 ? -4.623 -2.840 -9.214 1.00 77.94 94 ILE A CA 1
ATOM 782 C C . ILE A 1 94 ? -5.029 -1.391 -8.929 1.00 77.94 94 ILE A C 1
ATOM 784 O O . ILE A 1 94 ? -6.206 -1.105 -8.710 1.00 77.94 94 ILE A O 1
ATOM 788 N N . THR A 1 95 ? -4.071 -0.463 -8.943 1.00 73.31 95 THR A N 1
ATOM 789 C CA . THR A 1 95 ? -4.337 0.951 -8.623 1.00 73.31 95 THR A CA 1
ATOM 790 C C . THR A 1 95 ? -5.180 1.645 -9.693 1.00 73.31 95 THR A C 1
ATOM 792 O O . THR A 1 95 ? -5.991 2.510 -9.362 1.00 73.31 95 THR A O 1
ATOM 795 N N . ALA A 1 96 ? -5.072 1.214 -10.953 1.00 72.62 96 ALA A N 1
ATOM 796 C CA . ALA A 1 96 ? -5.916 1.655 -12.060 1.00 72.62 96 ALA A CA 1
ATOM 797 C C . ALA A 1 96 ? -7.207 0.825 -12.216 1.00 72.62 96 ALA A C 1
ATOM 799 O O . ALA A 1 96 ? -7.957 1.050 -13.176 1.00 72.62 96 ALA A O 1
ATOM 800 N N . SER A 1 97 ? -7.469 -0.161 -11.348 1.00 69.56 97 SER A N 1
ATOM 801 C CA . SER A 1 97 ? -8.709 -0.942 -11.388 1.00 69.56 97 SER A CA 1
ATOM 802 C C . SER A 1 97 ? -9.904 -0.047 -11.059 1.00 69.56 97 SER A C 1
ATOM 804 O O . SER A 1 97 ? -9.875 0.776 -10.143 1.00 69.56 97 SER A O 1
ATOM 806 N N . SER A 1 98 ? -10.983 -0.210 -11.823 1.00 61.22 98 SER A N 1
ATOM 807 C CA . SER A 1 98 ? -12.262 0.452 -11.558 1.00 61.22 98 SER A CA 1
ATOM 808 C C . SER A 1 98 ? -13.069 -0.259 -10.467 1.00 61.22 98 SER A C 1
ATOM 810 O O . SER A 1 98 ? -14.082 0.276 -10.018 1.00 61.22 98 SER A O 1
ATOM 812 N N . SER A 1 99 ? -12.648 -1.458 -10.041 1.00 72.75 99 SER A N 1
ATOM 813 C CA . SER A 1 99 ? -13.291 -2.192 -8.953 1.00 72.75 99 SER A CA 1
ATOM 814 C C . SER A 1 99 ? -12.900 -1.583 -7.609 1.00 72.75 99 SER A C 1
ATOM 816 O O . SER A 1 99 ? -11.758 -1.696 -7.158 1.00 72.75 99 SER A O 1
ATOM 818 N N . GLY A 1 100 ? -13.865 -0.939 -6.946 1.00 73.88 100 GLY A N 1
ATOM 819 C CA . GLY A 1 100 ? -13.655 -0.365 -5.617 1.00 73.88 100 GLY A CA 1
ATOM 820 C C . GLY A 1 100 ? -13.193 -1.404 -4.591 1.00 73.88 100 GLY A C 1
ATOM 821 O O . GLY A 1 100 ? -12.348 -1.094 -3.759 1.00 73.88 100 GLY A O 1
ATOM 822 N N . GLU A 1 101 ? -13.681 -2.643 -4.686 1.00 79.69 101 GLU A N 1
ATOM 823 C CA . GLU A 1 101 ? -13.352 -3.718 -3.745 1.00 79.69 101 GLU A CA 1
ATOM 824 C C . GLU A 1 101 ? -11.900 -4.202 -3.879 1.00 79.69 101 GLU A C 1
ATOM 826 O O . GLU A 1 101 ? -11.219 -4.373 -2.872 1.00 79.69 101 GLU A O 1
ATOM 831 N N . GLU A 1 102 ? -11.384 -4.378 -5.100 1.00 78.94 102 GLU A N 1
ATOM 832 C CA . GLU A 1 102 ? -9.980 -4.775 -5.311 1.00 78.94 102 GLU A CA 1
ATOM 833 C C . GLU A 1 102 ? -9.014 -3.716 -4.784 1.00 78.94 102 GLU A C 1
ATOM 835 O O . GLU A 1 102 ? -8.027 -4.039 -4.116 1.00 78.94 102 GLU A O 1
ATOM 840 N N . ARG A 1 103 ? -9.336 -2.440 -5.023 1.00 80.06 103 ARG A N 1
ATOM 841 C CA . ARG A 1 103 ? -8.563 -1.314 -4.499 1.00 80.06 103 ARG A CA 1
ATOM 842 C C . ARG A 1 103 ? -8.594 -1.272 -2.973 1.00 80.06 103 ARG A C 1
ATOM 844 O O . ARG A 1 103 ? -7.563 -1.012 -2.362 1.00 80.06 103 ARG A O 1
ATOM 851 N N . LEU A 1 104 ? -9.741 -1.560 -2.356 1.00 84.62 104 LEU A N 1
ATOM 852 C CA . LEU A 1 104 ? -9.871 -1.625 -0.898 1.00 84.62 104 LEU A CA 1
ATOM 853 C C . LEU A 1 104 ? -9.125 -2.821 -0.298 1.00 84.62 104 LEU A C 1
ATOM 855 O O . LEU A 1 104 ? -8.484 -2.665 0.733 1.00 84.62 104 LEU A O 1
ATOM 859 N N . LYS A 1 105 ? -9.124 -3.983 -0.959 1.00 85.62 105 LYS A N 1
ATOM 860 C CA . LYS A 1 105 ? -8.310 -5.141 -0.546 1.00 85.62 105 LYS A CA 1
ATOM 861 C C . LYS A 1 105 ? -6.814 -4.866 -0.654 1.00 85.62 105 LYS A C 1
ATOM 863 O O . LYS A 1 105 ? -6.037 -5.371 0.150 1.00 85.62 105 LYS A O 1
ATOM 868 N N . TRP A 1 106 ? -6.386 -4.094 -1.650 1.00 85.38 106 TRP A N 1
ATOM 869 C CA . TRP A 1 106 ? -5.000 -3.639 -1.718 1.00 85.38 106 TRP A CA 1
ATOM 870 C C . TRP A 1 106 ? -4.683 -2.612 -0.631 1.00 85.38 106 TRP A C 1
ATOM 872 O O . TRP A 1 106 ? -3.664 -2.751 0.039 1.00 85.38 106 TRP A O 1
ATOM 882 N N . ALA A 1 107 ? -5.578 -1.646 -0.400 1.00 86.75 107 ALA A N 1
ATOM 883 C CA . ALA A 1 107 ? -5.439 -0.705 0.705 1.00 86.75 107 ALA A CA 1
ATOM 884 C C . ALA A 1 107 ? -5.334 -1.455 2.041 1.00 86.75 107 ALA A C 1
ATOM 886 O O . ALA A 1 107 ? -4.431 -1.166 2.810 1.00 86.75 107 ALA A O 1
ATOM 887 N N . PHE A 1 108 ? -6.134 -2.499 2.268 1.00 90.25 108 PHE A N 1
ATOM 888 C CA . PHE A 1 108 ? -6.015 -3.345 3.455 1.00 90.25 108 PHE A CA 1
ATOM 889 C C . PHE A 1 108 ? -4.581 -3.858 3.667 1.00 90.25 108 PHE A C 1
ATOM 891 O O . PHE A 1 108 ? -4.026 -3.657 4.737 1.00 90.25 108 PHE A O 1
ATOM 898 N N . ARG A 1 109 ? -3.929 -4.409 2.630 1.00 88.75 109 ARG A N 1
ATOM 899 C CA . ARG A 1 109 ? -2.525 -4.878 2.711 1.00 88.75 109 ARG A CA 1
ATOM 900 C C . ARG A 1 109 ? -1.510 -3.764 2.990 1.00 88.75 109 ARG A C 1
ATOM 902 O O . ARG A 1 109 ? -0.399 -4.020 3.441 1.00 88.75 109 ARG A O 1
ATOM 909 N N . MET A 1 110 ? -1.849 -2.518 2.669 1.00 88.69 110 MET A N 1
ATOM 910 C CA . MET A 1 110 ? -1.023 -1.369 3.042 1.00 88.69 110 MET A CA 1
ATOM 911 C C . MET A 1 110 ? -1.152 -1.054 4.533 1.00 88.69 110 MET A C 1
ATOM 913 O O . MET A 1 110 ? -0.158 -0.700 5.173 1.00 88.69 110 MET A O 1
ATOM 917 N N . TYR A 1 111 ? -2.365 -1.182 5.068 1.00 91.25 111 TYR A N 1
ATOM 918 C CA . TYR A 1 111 ? -2.686 -0.913 6.464 1.00 91.25 111 TYR A CA 1
ATOM 919 C C . TYR A 1 111 ? -2.239 -2.024 7.411 1.00 91.25 111 TYR A C 1
ATOM 921 O O . TYR A 1 111 ? -1.723 -1.700 8.473 1.00 91.25 111 TYR A O 1
ATOM 929 N N . ASP A 1 112 ? -2.357 -3.281 7.001 1.00 92.69 112 ASP A N 1
ATOM 930 C CA . ASP A 1 112 ? -1.810 -4.446 7.694 1.00 92.69 112 ASP A CA 1
ATOM 931 C C . ASP A 1 112 ? -0.274 -4.438 7.532 1.00 92.69 112 ASP A C 1
ATOM 933 O O . ASP A 1 112 ? 0.276 -4.677 6.451 1.00 92.69 112 ASP A O 1
ATOM 937 N N . ILE A 1 113 ? 0.447 -4.001 8.571 1.00 90.69 113 ILE A N 1
ATOM 938 C CA . ILE A 1 113 ? 1.899 -3.784 8.505 1.00 90.69 113 ILE A CA 1
ATOM 939 C C . ILE A 1 113 ? 2.653 -5.082 8.764 1.00 90.69 113 ILE A C 1
ATOM 941 O O . ILE A 1 113 ? 3.725 -5.283 8.176 1.00 90.69 113 ILE A O 1
ATOM 945 N N . ASN A 1 114 ? 2.128 -5.909 9.660 1.00 90.25 114 ASN A N 1
ATOM 946 C CA . ASN A 1 114 ? 2.732 -7.160 10.091 1.00 90.25 114 ASN A CA 1
ATOM 947 C C . ASN A 1 114 ? 2.289 -8.376 9.235 1.00 90.25 114 ASN A C 1
ATOM 949 O O . ASN A 1 114 ? 2.939 -9.420 9.316 1.00 90.25 114 ASN A O 1
ATOM 953 N N . ASN A 1 115 ? 1.298 -8.206 8.351 1.00 88.56 115 ASN A N 1
ATOM 954 C CA . ASN A 1 115 ? 0.668 -9.224 7.502 1.00 88.56 115 ASN A CA 1
ATOM 955 C C . ASN A 1 115 ? 0.001 -10.362 8.294 1.00 88.56 115 ASN A C 1
ATOM 957 O O . ASN A 1 115 ? 0.070 -11.525 7.876 1.00 88.56 115 ASN A O 1
ATOM 961 N N . ASP A 1 116 ? -0.609 -10.059 9.439 1.00 92.44 116 ASP A N 1
ATOM 962 C CA . ASP A 1 116 ? -1.331 -11.046 10.248 1.00 92.44 116 ASP A CA 1
ATOM 963 C C . ASP A 1 116 ? -2.796 -11.249 9.813 1.00 92.44 116 ASP A C 1
ATOM 965 O O . ASP A 1 116 ? -3.461 -12.174 10.290 1.00 92.44 116 ASP A O 1
ATOM 969 N N . GLY A 1 117 ? -3.270 -10.463 8.839 1.00 91.88 117 GLY A N 1
ATOM 970 C CA . GLY A 1 117 ? -4.628 -10.538 8.306 1.00 91.88 117 GLY A CA 1
ATOM 971 C C . GLY A 1 117 ? -5.646 -9.684 9.064 1.00 91.88 117 GLY A C 1
ATOM 972 O O . GLY A 1 117 ? -6.833 -9.737 8.720 1.00 91.88 117 GLY A O 1
ATOM 973 N N . GLY A 1 118 ? -5.200 -8.900 10.044 1.00 94.94 118 GLY A N 1
ATOM 974 C CA . GLY A 1 118 ? -5.951 -7.862 10.734 1.00 94.94 118 GLY A CA 1
ATOM 975 C C . GLY A 1 118 ? -5.256 -6.503 10.618 1.00 94.94 118 GLY A C 1
ATOM 976 O O . GLY A 1 118 ? -4.104 -6.402 10.218 1.00 94.94 118 GLY A O 1
ATOM 977 N N . ILE A 1 119 ? -5.977 -5.426 10.922 1.00 95.81 119 ILE A N 1
ATOM 978 C CA . ILE A 1 119 ? -5.369 -4.100 11.084 1.00 95.81 119 ILE A CA 1
ATOM 979 C C . ILE A 1 119 ? -5.568 -3.681 12.527 1.00 95.81 119 ILE A C 1
ATOM 981 O O . ILE A 1 119 ? -6.695 -3.417 12.948 1.00 95.81 119 ILE A O 1
ATOM 985 N N . GLU A 1 120 ? -4.478 -3.528 13.268 1.00 96.12 120 GLU A N 1
ATOM 986 C CA . GLU A 1 120 ? -4.539 -2.950 14.604 1.00 96.12 120 GLU A CA 1
ATOM 987 C C . GLU A 1 120 ? -4.657 -1.419 14.548 1.00 96.12 120 GLU A C 1
ATOM 989 O O . GLU A 1 120 ? -4.152 -0.746 13.639 1.00 96.12 120 GLU A O 1
ATOM 994 N N . LEU A 1 121 ? -5.219 -0.814 15.602 1.00 94.25 121 LEU A N 1
ATOM 995 C CA . LEU A 1 121 ? -5.287 0.648 15.736 1.00 94.25 121 LEU A CA 1
ATOM 996 C C . LEU A 1 121 ? -3.904 1.307 15.587 1.00 94.25 121 LEU A C 1
ATOM 998 O O . LEU A 1 121 ? -3.780 2.406 15.034 1.00 94.25 121 LEU A O 1
ATOM 1002 N N . THR A 1 122 ? -2.850 0.643 16.073 1.00 95.06 122 THR A N 1
ATOM 1003 C CA . THR A 1 122 ? -1.479 1.158 15.983 1.00 95.06 122 THR A CA 1
ATOM 1004 C C . THR A 1 122 ? -0.967 1.194 14.544 1.00 95.06 122 THR A C 1
ATOM 1006 O O . THR A 1 122 ? -0.260 2.133 14.170 1.00 95.06 122 THR A O 1
ATOM 1009 N N . GLU A 1 123 ? -1.343 0.215 13.726 1.00 94.38 123 GLU A N 1
ATOM 1010 C CA . GLU A 1 123 ? -0.966 0.124 12.320 1.00 94.38 123 GLU A CA 1
ATOM 1011 C C . GLU A 1 123 ? -1.738 1.136 11.485 1.00 94.38 123 GLU A C 1
ATOM 1013 O O . GLU A 1 123 ? -1.131 1.926 10.757 1.00 94.38 123 GLU A O 1
ATOM 1018 N N . MET A 1 124 ? -3.053 1.226 11.704 1.00 91.88 124 MET A N 1
ATOM 1019 C CA . MET A 1 124 ? -3.892 2.234 11.064 1.00 91.88 124 MET A CA 1
ATOM 1020 C C . MET A 1 124 ? -3.375 3.650 11.333 1.00 91.88 124 MET A C 1
ATOM 1022 O O . MET A 1 124 ? -3.248 4.461 10.414 1.00 91.88 124 MET A O 1
ATOM 1026 N N . THR A 1 125 ? -2.987 3.926 12.581 1.00 91.19 125 THR A N 1
ATOM 1027 C CA . THR A 1 125 ? -2.451 5.234 12.980 1.00 91.19 125 THR A CA 1
ATOM 1028 C C . THR A 1 125 ? -1.135 5.548 12.268 1.00 91.19 125 THR A C 1
ATOM 1030 O O . THR A 1 125 ? -0.910 6.696 11.882 1.00 91.19 125 THR A O 1
ATOM 1033 N N . LYS A 1 126 ? -0.259 4.556 12.057 1.00 91.75 126 LYS A N 1
ATOM 1034 C CA . LYS A 1 126 ? 1.008 4.751 11.329 1.00 91.75 126 LYS A CA 1
ATOM 1035 C C . LYS A 1 126 ? 0.760 5.172 9.879 1.00 91.75 126 LYS A C 1
ATOM 1037 O O . LYS A 1 126 ? 1.382 6.136 9.432 1.00 91.75 126 LYS A O 1
ATOM 1042 N N . ILE A 1 127 ? -0.167 4.513 9.180 1.00 89.50 127 ILE A N 1
ATOM 1043 C CA . ILE A 1 127 ? -0.485 4.858 7.785 1.00 89.50 127 ILE A CA 1
ATOM 1044 C C . ILE A 1 127 ? -1.145 6.234 7.689 1.00 89.50 127 ILE A C 1
ATOM 1046 O O . ILE A 1 127 ? -0.733 7.053 6.868 1.00 89.50 127 ILE A O 1
ATOM 1050 N N . VAL A 1 128 ? -2.117 6.536 8.556 1.00 86.19 128 VAL A N 1
ATOM 1051 C CA . VAL A 1 128 ? -2.792 7.845 8.550 1.00 86.19 128 VAL A CA 1
ATOM 1052 C C . VAL A 1 128 ? -1.802 8.976 8.841 1.00 86.19 128 VAL A C 1
ATOM 1054 O O . VAL A 1 128 ? -1.824 9.997 8.158 1.00 86.19 128 VAL A O 1
ATOM 1057 N N . LYS A 1 129 ? -0.865 8.789 9.775 1.00 87.12 129 LYS A N 1
ATOM 1058 C CA . LYS A 1 129 ? 0.218 9.759 10.003 1.00 87.12 129 LYS A CA 1
ATOM 1059 C C . LYS A 1 129 ? 1.105 9.947 8.778 1.00 87.12 129 LYS A C 1
ATOM 1061 O O . LYS A 1 129 ? 1.422 11.080 8.440 1.00 87.12 129 LYS A O 1
ATOM 1066 N N . ALA A 1 130 ? 1.483 8.862 8.105 1.00 88.44 130 ALA A N 1
ATOM 1067 C CA . ALA A 1 130 ? 2.284 8.940 6.887 1.00 88.44 130 ALA A CA 1
ATOM 1068 C C . ALA A 1 130 ? 1.555 9.699 5.761 1.00 88.44 130 ALA A C 1
ATOM 1070 O O . ALA A 1 130 ? 2.185 10.463 5.032 1.00 88.44 130 ALA A O 1
ATOM 1071 N N . LEU A 1 131 ? 0.231 9.543 5.653 1.00 83.81 131 LEU A N 1
ATOM 1072 C CA . LEU A 1 131 ? -0.605 10.314 4.728 1.00 83.81 131 LEU A CA 1
ATOM 1073 C C . LEU A 1 131 ? -0.628 11.806 5.074 1.00 83.81 131 LEU A C 1
ATOM 1075 O O . LEU A 1 131 ? -0.480 12.640 4.184 1.00 83.81 131 LEU A O 1
ATOM 1079 N N . TYR A 1 132 ? -0.783 12.153 6.352 1.00 81.88 132 TYR A N 1
ATOM 1080 C CA . TYR A 1 132 ? -0.733 13.548 6.797 1.00 81.88 132 TYR A CA 1
ATOM 1081 C C . TYR A 1 132 ? 0.646 14.171 6.540 1.00 81.88 132 TYR A C 1
ATOM 1083 O O . TYR A 1 132 ? 0.721 15.272 5.999 1.00 81.88 132 TYR A O 1
ATOM 1091 N N . ASP A 1 133 ? 1.732 13.449 6.841 1.00 84.94 133 ASP A N 1
ATOM 1092 C CA . ASP A 1 133 ? 3.099 13.884 6.533 1.00 84.94 133 ASP A CA 1
ATOM 1093 C C . ASP A 1 133 ? 3.263 14.133 5.019 1.00 84.94 133 ASP A C 1
ATOM 1095 O O . ASP A 1 133 ? 3.829 15.154 4.624 1.00 84.94 133 ASP A O 1
ATOM 1099 N N . MET A 1 134 ? 2.729 13.247 4.167 1.00 83.75 134 MET A N 1
ATOM 1100 C CA . MET A 1 134 ? 2.799 13.357 2.703 1.00 83.75 134 MET A CA 1
ATOM 1101 C C . MET A 1 134 ? 2.004 14.539 2.143 1.00 83.75 134 MET A C 1
ATOM 1103 O O . MET A 1 134 ? 2.479 15.211 1.230 1.00 83.75 134 MET A O 1
ATOM 1107 N N . LEU A 1 135 ? 0.798 14.785 2.653 1.00 78.62 135 LEU A N 1
ATOM 1108 C CA . LEU A 1 135 ? -0.053 15.886 2.191 1.00 78.62 135 LEU A CA 1
ATOM 1109 C C . LEU A 1 135 ? 0.425 17.247 2.727 1.00 78.62 135 LEU A C 1
ATOM 1111 O O . LEU A 1 135 ? 0.110 18.284 2.142 1.00 78.62 135 LEU A O 1
ATOM 1115 N N . GLY A 1 136 ? 1.224 17.243 3.797 1.00 72.38 136 GLY A N 1
ATOM 1116 C CA . GLY A 1 136 ? 1.684 18.445 4.483 1.00 72.38 136 GLY A CA 1
ATOM 1117 C C . GLY A 1 136 ? 0.651 18.968 5.491 1.00 72.38 136 GLY A C 1
ATOM 1118 O O . GLY A 1 136 ? -0.356 18.307 5.758 1.00 72.38 136 GLY A O 1
ATOM 1119 N N . PRO A 1 137 ? 0.886 20.148 6.095 1.00 64.25 137 PRO A N 1
ATOM 1120 C CA . PRO A 1 137 ? -0.007 20.705 7.107 1.00 64.25 137 PRO A CA 1
ATOM 1121 C C . PRO A 1 137 ? -1.401 20.959 6.517 1.00 64.25 137 PRO A C 1
ATOM 1123 O O . PRO A 1 137 ? -1.622 21.915 5.773 1.00 64.25 137 PRO A O 1
ATOM 1126 N N . GLY A 1 138 ? -2.345 20.076 6.844 1.00 61.84 138 GLY A N 1
ATOM 1127 C CA . GLY A 1 138 ? -3.757 20.248 6.529 1.00 61.84 138 GLY A CA 1
ATOM 1128 C C . GLY A 1 138 ? -4.398 21.332 7.397 1.00 61.84 138 GLY A C 1
ATOM 1129 O O . GLY A 1 138 ? -3.923 21.650 8.482 1.00 61.84 138 GLY A O 1
ATOM 1130 N N . THR A 1 139 ? -5.524 21.878 6.946 1.00 54.09 139 THR A N 1
ATOM 1131 C CA . THR A 1 139 ? -6.291 22.918 7.658 1.00 54.09 139 THR A CA 1
ATOM 1132 C C . THR A 1 139 ? -7.191 22.358 8.771 1.00 54.09 139 THR A C 1
ATOM 1134 O O . THR A 1 139 ? -8.205 22.967 9.098 1.00 54.09 139 THR A O 1
ATOM 1137 N N . SER A 1 140 ? -6.909 21.152 9.270 1.00 61.81 140 SER A N 1
ATOM 1138 C CA . SER A 1 140 ? -7.749 20.456 10.250 1.00 61.81 140 SER A CA 1
ATOM 1139 C C . SER A 1 140 ? -7.168 20.629 11.645 1.00 61.81 140 SER A C 1
ATOM 1141 O O . SER A 1 140 ? -6.023 20.249 11.866 1.00 61.81 140 SER A O 1
ATOM 1143 N N . ASP A 1 141 ? -7.976 21.134 12.576 1.00 65.88 141 ASP A N 1
ATOM 1144 C CA . ASP A 1 141 ? -7.607 21.269 13.993 1.00 65.88 141 ASP A CA 1
ATOM 1145 C C . ASP A 1 141 ? -7.535 19.913 14.728 1.00 65.88 141 ASP A C 1
ATOM 1147 O O . ASP A 1 141 ? -7.003 19.829 15.831 1.00 65.88 141 ASP A O 1
ATOM 1151 N N . GLU A 1 142 ? -8.066 18.845 14.124 1.00 72.75 142 GLU A N 1
ATOM 1152 C CA . GLU A 1 142 ? -8.088 17.490 14.689 1.00 72.75 142 GLU A CA 1
ATOM 1153 C C . GLU A 1 142 ? -6.792 16.711 14.405 1.00 72.75 142 GLU A C 1
ATOM 1155 O O . GLU A 1 142 ? -6.318 16.666 13.259 1.00 72.75 142 GLU A O 1
ATOM 1160 N N . SER A 1 143 ? -6.250 16.052 15.437 1.00 82.88 143 SER A N 1
ATOM 1161 C CA . SER A 1 143 ? -5.032 15.247 15.313 1.00 82.88 143 SER A CA 1
ATOM 1162 C C . SER A 1 143 ? -5.259 13.961 14.490 1.00 82.88 143 SER A C 1
ATOM 1164 O O . SER A 1 143 ? -6.345 13.371 14.532 1.00 82.88 143 SER A O 1
ATOM 1166 N N . PRO A 1 144 ? -4.245 13.473 13.744 1.00 80.94 144 PRO A N 1
ATOM 1167 C CA . PRO A 1 144 ? -4.320 12.195 13.029 1.00 80.94 144 PRO A CA 1
ATOM 1168 C C . PRO A 1 144 ? -4.737 11.018 13.923 1.00 80.94 144 PRO A C 1
ATOM 1170 O O . PRO A 1 144 ? -5.427 10.105 13.471 1.00 80.94 144 PRO A O 1
ATOM 1173 N N . GLU A 1 145 ? -4.312 11.023 15.184 1.00 87.94 145 GLU A N 1
ATOM 1174 C CA . GLU A 1 145 ? -4.569 9.980 16.173 1.00 87.94 145 GLU A CA 1
ATOM 1175 C C . GLU A 1 145 ? -6.031 9.937 16.614 1.00 87.94 145 GLU A C 1
ATOM 1177 O O . GLU A 1 145 ? -6.631 8.861 16.611 1.00 87.94 145 GLU A O 1
ATOM 1182 N N . GLU A 1 146 ? -6.605 11.088 16.975 1.00 86.94 146 GLU A N 1
ATOM 1183 C CA . GLU A 1 146 ? -8.017 11.191 17.364 1.00 86.94 146 GLU A CA 1
ATOM 1184 C C . GLU A 1 146 ? -8.902 10.730 16.216 1.00 86.94 146 GLU A C 1
ATOM 1186 O O . GLU A 1 146 ? -9.721 9.822 16.381 1.00 86.94 146 GLU A O 1
ATOM 1191 N N . ARG A 1 147 ? -8.620 11.247 15.018 1.00 83.31 147 ARG A N 1
ATOM 1192 C CA . ARG A 1 147 ? -9.353 10.876 13.817 1.00 83.31 147 ARG A CA 1
ATOM 1193 C C . ARG A 1 147 ? -9.238 9.387 13.517 1.00 83.31 147 ARG A C 1
ATOM 1195 O O . ARG A 1 147 ? -10.241 8.742 13.235 1.00 83.31 147 ARG A O 1
ATOM 1202 N N . THR A 1 148 ? -8.038 8.813 13.598 1.00 87.69 148 THR A N 1
ATOM 1203 C CA . THR A 1 148 ? -7.851 7.374 13.357 1.00 87.69 148 THR A CA 1
ATOM 1204 C C . THR A 1 148 ? -8.646 6.539 14.353 1.00 87.69 148 THR A C 1
ATOM 1206 O O . THR A 1 148 ? -9.329 5.599 13.953 1.00 87.69 148 THR A O 1
ATOM 1209 N N . LYS A 1 149 ? -8.613 6.907 15.637 1.00 91.00 149 LYS A N 1
ATOM 1210 C CA . LYS A 1 149 ? -9.348 6.206 16.690 1.00 91.00 149 LYS A CA 1
ATOM 1211 C C . LYS A 1 149 ? -10.858 6.239 16.456 1.00 91.00 149 LYS A C 1
ATOM 1213 O O . LYS A 1 149 ? -11.514 5.212 16.616 1.00 91.00 149 LYS A O 1
ATOM 1218 N N . GLU A 1 150 ? -11.410 7.383 16.056 1.00 88.19 150 GLU A N 1
ATOM 1219 C CA . GLU A 1 150 ? -12.836 7.481 15.729 1.00 88.19 150 GLU A CA 1
ATOM 1220 C C . GLU A 1 150 ? -13.235 6.585 14.556 1.00 88.19 150 GLU A C 1
ATOM 1222 O O . GLU A 1 150 ? -14.304 5.974 14.577 1.00 88.19 150 GLU A O 1
ATOM 1227 N N . ILE A 1 151 ? -12.396 6.531 13.520 1.00 87.00 151 ILE A N 1
ATOM 1228 C CA . ILE A 1 151 ? -12.641 5.706 12.337 1.00 87.00 151 ILE A CA 1
ATOM 1229 C C . ILE A 1 151 ? -12.582 4.230 12.717 1.00 87.00 151 ILE A C 1
ATOM 1231 O O . ILE A 1 151 ? -13.507 3.486 12.402 1.00 87.00 151 ILE A O 1
ATOM 1235 N N . PHE A 1 152 ? -11.536 3.833 13.439 1.00 91.62 152 PHE A N 1
ATOM 1236 C CA . PHE A 1 152 ? -11.325 2.462 13.878 1.00 91.62 152 PHE A CA 1
ATOM 1237 C C . PHE A 1 152 ? -12.539 1.924 14.639 1.00 91.62 152 PHE A C 1
ATOM 1239 O O . PHE A 1 152 ? -13.127 0.929 14.235 1.00 91.62 152 PHE A O 1
ATOM 1246 N N . LEU A 1 153 ? -13.002 2.657 15.659 1.00 91.88 153 LEU A N 1
ATOM 1247 C CA . LEU A 1 153 ? -14.159 2.266 16.475 1.00 91.88 153 LEU A CA 1
ATOM 1248 C C . LEU A 1 153 ? -15.474 2.186 15.685 1.00 91.88 153 LEU A C 1
ATOM 1250 O O . LEU A 1 153 ? -16.417 1.528 16.113 1.00 91.88 153 LEU A O 1
ATOM 1254 N N . LYS A 1 154 ? -15.584 2.889 14.552 1.00 89.12 154 LYS A N 1
ATOM 1255 C CA . LYS A 1 154 ? -16.756 2.782 13.671 1.00 89.12 154 LYS A CA 1
ATOM 1256 C C . LYS A 1 154 ? -16.700 1.535 12.794 1.00 89.12 154 LYS A C 1
ATOM 1258 O O . LYS A 1 154 ? -17.768 1.056 12.399 1.00 89.12 154 LYS A O 1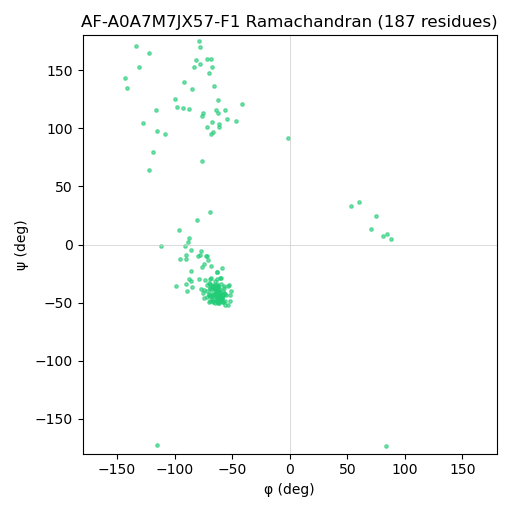
ATOM 1263 N N . MET A 1 155 ? -15.502 1.074 12.447 1.00 90.88 155 MET A N 1
ATOM 1264 C CA . MET A 1 155 ? -15.272 -0.052 11.542 1.00 90.88 155 MET A CA 1
ATOM 1265 C C . MET A 1 155 ? -15.234 -1.385 12.292 1.00 90.88 155 MET A C 1
ATOM 1267 O O . MET A 1 155 ? -15.836 -2.328 11.798 1.00 90.88 155 MET A O 1
ATOM 1271 N N . ASP A 1 156 ? -14.621 -1.416 13.476 1.00 94.44 156 ASP A N 1
ATOM 1272 C CA . ASP A 1 156 ? -14.544 -2.566 14.386 1.00 94.44 156 ASP A CA 1
ATOM 1273 C C . ASP A 1 156 ? -15.947 -2.884 14.936 1.00 94.44 156 ASP A C 1
ATOM 1275 O O . ASP A 1 156 ? -16.468 -2.186 15.816 1.00 94.44 156 ASP A O 1
ATOM 1279 N N . LYS A 1 157 ? -16.639 -3.848 14.317 1.00 92.75 157 LYS A N 1
ATOM 1280 C CA . LYS A 1 157 ? -18.051 -4.140 14.613 1.00 92.75 157 LYS A CA 1
ATOM 1281 C C . LYS A 1 157 ? -18.206 -5.169 15.709 1.00 92.75 157 LYS A C 1
ATOM 1283 O O . LYS A 1 157 ? -19.205 -5.106 16.434 1.00 92.75 157 LYS A O 1
ATOM 1288 N N . ASP A 1 158 ? -17.293 -6.125 15.780 1.00 93.94 158 ASP A N 1
ATOM 1289 C CA . ASP A 1 158 ? -17.318 -7.157 16.807 1.00 93.94 158 ASP A CA 1
ATOM 1290 C C . ASP A 1 158 ? -16.536 -6.764 18.072 1.00 93.94 158 ASP A C 1
ATOM 1292 O O . ASP A 1 158 ? -16.782 -7.349 19.131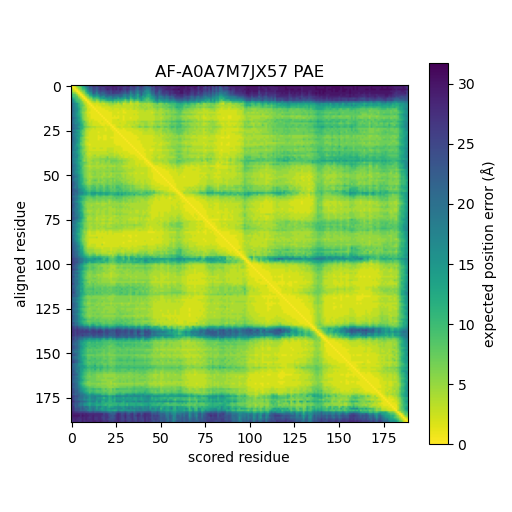 1.00 93.94 158 ASP A O 1
ATOM 1296 N N . GLY A 1 159 ? -15.732 -5.698 18.011 1.00 93.62 159 GLY A N 1
ATOM 1297 C CA . GLY A 1 159 ? -15.023 -5.133 19.151 1.00 93.62 159 GLY A CA 1
ATOM 1298 C C . GLY A 1 159 ? -13.819 -5.970 19.569 1.00 93.62 159 GLY A C 1
ATOM 1299 O O . GLY A 1 159 ? -13.454 -5.939 20.750 1.00 93.62 159 GLY A O 1
ATOM 1300 N N . ASP A 1 160 ? -13.246 -6.754 18.653 1.00 94.69 160 ASP A N 1
ATOM 1301 C CA . ASP A 1 160 ? -12.095 -7.613 18.932 1.00 94.69 160 ASP A CA 1
ATOM 1302 C C . ASP A 1 160 ? -10.760 -6.839 18.979 1.00 94.69 160 ASP A C 1
ATOM 1304 O O . ASP A 1 160 ? -9.747 -7.363 19.458 1.00 94.69 160 ASP A O 1
ATOM 1308 N N . GLY A 1 161 ? -10.779 -5.557 18.590 1.00 94.06 161 GLY A N 1
ATOM 1309 C CA . GLY A 1 161 ? -9.624 -4.667 18.608 1.00 94.06 161 GLY A CA 1
ATOM 1310 C C . GLY A 1 161 ? -8.731 -4.765 17.369 1.00 94.06 161 GLY A C 1
ATOM 1311 O O . GLY A 1 161 ? -7.663 -4.141 17.359 1.00 94.06 161 GLY A O 1
ATOM 1312 N N . THR A 1 162 ? -9.157 -5.487 16.331 1.00 95.88 162 THR A N 1
ATOM 1313 C CA . THR A 1 162 ? -8.534 -5.538 15.006 1.00 95.88 162 THR A CA 1
ATOM 1314 C C . THR A 1 162 ? -9.589 -5.335 13.913 1.00 95.88 162 THR A C 1
ATOM 1316 O O . THR A 1 162 ? -10.768 -5.582 14.108 1.00 95.88 162 THR A O 1
ATOM 1319 N N . LEU A 1 163 ? -9.205 -4.817 12.745 1.00 95.44 163 LEU A N 1
ATOM 1320 C CA . LEU A 1 163 ? -10.123 -4.757 11.604 1.00 95.44 163 LEU A CA 1
ATOM 1321 C C . LEU A 1 163 ? -9.866 -5.935 10.683 1.00 95.44 163 LEU A C 1
ATOM 1323 O O . LEU A 1 163 ? -8.804 -6.028 10.062 1.00 95.44 163 LEU A O 1
ATOM 1327 N N . SER A 1 164 ? -10.875 -6.780 10.508 1.00 95.56 164 SER A N 1
ATOM 1328 C CA . SER A 1 164 ? -10.864 -7.778 9.445 1.00 95.56 164 SER A CA 1
ATOM 1329 C C . SER A 1 164 ? -10.962 -7.119 8.060 1.00 95.56 164 SER A C 1
ATOM 1331 O O . SER A 1 164 ? -11.478 -6.007 7.897 1.00 95.56 164 SER A O 1
ATOM 1333 N N . VAL A 1 165 ? -10.545 -7.835 7.005 1.00 92.69 165 VAL A N 1
ATOM 1334 C CA . VAL A 1 165 ? -10.703 -7.374 5.606 1.00 92.69 165 VAL A CA 1
ATOM 1335 C C . VAL A 1 165 ? -12.144 -6.956 5.315 1.00 92.69 165 VAL A C 1
ATOM 1337 O O . VAL A 1 165 ? -12.385 -5.966 4.624 1.00 92.69 165 VAL A O 1
ATOM 1340 N N . LYS A 1 166 ? -13.110 -7.711 5.847 1.00 93.06 166 LYS A N 1
ATOM 1341 C CA . LYS A 1 166 ? -14.531 -7.447 5.644 1.00 93.06 166 LYS A CA 1
ATOM 1342 C C . LYS A 1 166 ? -14.951 -6.140 6.311 1.00 93.06 166 LYS A C 1
ATOM 1344 O O . LYS A 1 166 ? -15.553 -5.309 5.644 1.00 93.06 166 LYS A O 1
ATOM 1349 N N . GLU A 1 167 ? -14.607 -5.932 7.578 1.00 93.88 167 GLU A N 1
ATOM 1350 C CA . GLU A 1 167 ? -14.928 -4.690 8.295 1.0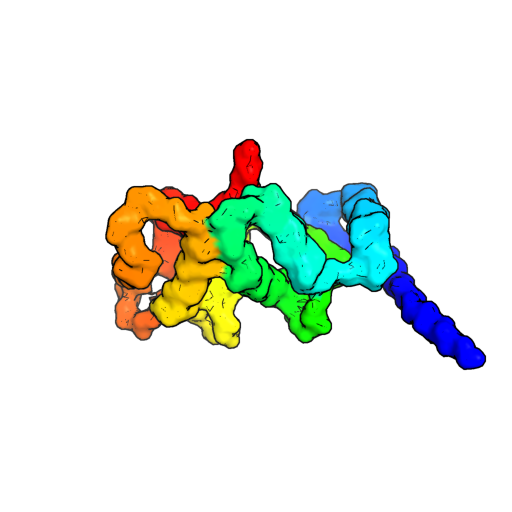0 93.88 167 GLU A CA 1
ATOM 1351 C C . GLU A 1 167 ? -14.262 -3.474 7.664 1.00 93.88 167 GLU A C 1
ATOM 1353 O O . GLU A 1 167 ? -14.887 -2.420 7.536 1.00 93.88 167 GLU A O 1
ATOM 1358 N N . PHE A 1 168 ? -13.021 -3.634 7.198 1.00 91.62 168 PHE A N 1
ATOM 1359 C CA . PHE A 1 168 ? -12.316 -2.579 6.491 1.00 91.62 168 PHE A CA 1
ATOM 1360 C C . PHE A 1 168 ? -13.038 -2.178 5.196 1.00 91.62 168 PHE A C 1
ATOM 1362 O O . PHE A 1 168 ? -13.301 -0.996 4.951 1.00 91.62 168 PHE A O 1
ATOM 1369 N N . VAL A 1 169 ? -13.386 -3.165 4.365 1.00 89.06 169 VAL A N 1
ATOM 1370 C CA . VAL A 1 169 ? -14.086 -2.946 3.093 1.00 89.06 169 VAL A CA 1
ATOM 1371 C C . VAL A 1 169 ? -15.484 -2.379 3.337 1.00 89.06 169 VAL A C 1
ATOM 1373 O O . VAL A 1 169 ? -15.817 -1.341 2.764 1.00 89.06 169 VAL A O 1
ATOM 1376 N N . ASP A 1 170 ? -16.276 -2.999 4.213 1.00 89.12 170 ASP A N 1
ATOM 1377 C CA . ASP A 1 170 ? -17.639 -2.569 4.536 1.00 89.12 170 ASP A CA 1
ATOM 1378 C C . ASP A 1 170 ? -17.638 -1.145 5.113 1.00 89.12 170 ASP A C 1
ATOM 1380 O O . ASP A 1 170 ? -18.418 -0.295 4.679 1.00 89.12 170 ASP A O 1
ATOM 1384 N N . GLY A 1 171 ? -16.715 -0.843 6.031 1.00 87.12 171 GLY A N 1
ATOM 1385 C CA . GLY A 1 171 ? -16.558 0.486 6.618 1.00 87.12 171 GLY A CA 1
ATOM 1386 C C . GLY A 1 171 ? -16.218 1.562 5.583 1.00 87.12 171 GLY A C 1
ATOM 1387 O O . GLY A 1 171 ? -16.817 2.639 5.595 1.00 87.12 171 GLY A O 1
ATOM 1388 N N . CYS A 1 172 ? -15.322 1.262 4.638 1.00 85.19 172 CYS A N 1
ATOM 1389 C CA . CYS A 1 172 ? -15.000 2.179 3.543 1.00 85.19 172 CYS A CA 1
ATOM 1390 C C . CYS A 1 172 ? -16.173 2.354 2.565 1.00 85.19 172 CYS A C 1
ATOM 1392 O O . CYS A 1 172 ? -16.425 3.460 2.091 1.00 85.19 172 CYS A O 1
ATOM 1394 N N . LEU A 1 173 ? -16.907 1.286 2.247 1.00 82.44 173 LEU A N 1
ATOM 1395 C CA . LEU A 1 173 ? -18.042 1.357 1.321 1.00 82.44 173 LEU A CA 1
ATOM 1396 C C . LEU A 1 173 ? -19.235 2.124 1.909 1.00 82.44 173 LEU A C 1
ATOM 1398 O O . LEU A 1 173 ? -19.948 2.806 1.168 1.00 82.44 173 LEU A O 1
ATOM 1402 N N . LEU A 1 174 ? -19.443 2.036 3.224 1.00 79.94 174 LEU A N 1
ATOM 1403 C CA . LEU A 1 174 ? -20.529 2.723 3.925 1.00 79.94 174 LEU A CA 1
ATOM 1404 C C . LEU A 1 174 ? -20.287 4.230 4.073 1.00 79.94 174 LEU A C 1
ATOM 1406 O O . LEU A 1 174 ? -21.248 5.001 4.063 1.00 79.94 174 LEU A O 1
ATOM 1410 N N . ASP A 1 175 ? -19.030 4.667 4.172 1.00 75.44 175 ASP A N 1
ATOM 1411 C CA . ASP A 1 175 ? -18.687 6.075 4.349 1.00 75.44 175 ASP A CA 1
ATOM 1412 C C . ASP A 1 175 ? -17.673 6.541 3.297 1.00 75.44 175 ASP A C 1
ATOM 1414 O O . ASP A 1 175 ? -16.467 6.308 3.375 1.00 75.44 175 ASP A O 1
ATOM 1418 N N . LYS A 1 176 ? -18.176 7.291 2.311 1.00 72.19 176 LYS A N 1
ATOM 1419 C CA . LYS A 1 176 ? -17.359 7.841 1.220 1.00 72.19 176 LYS A CA 1
ATOM 1420 C C . LYS A 1 176 ? -16.259 8.784 1.704 1.00 72.19 176 LYS A C 1
ATOM 1422 O O . LYS A 1 176 ? -15.240 8.902 1.026 1.00 72.19 176 LYS A O 1
ATOM 1427 N N . LYS A 1 177 ? -16.450 9.471 2.835 1.00 69.06 177 LYS A N 1
ATOM 1428 C CA . LYS A 1 177 ? -15.424 10.338 3.423 1.00 69.06 177 LYS A CA 1
ATOM 1429 C C . LYS A 1 177 ? -14.313 9.476 4.022 1.00 69.06 177 LYS A C 1
ATOM 1431 O O . LYS A 1 177 ? -13.150 9.811 3.823 1.00 69.06 177 LYS A O 1
ATOM 1436 N N . LEU A 1 178 ? -14.655 8.358 4.672 1.00 66.81 178 LEU A N 1
ATOM 1437 C CA . LEU A 1 178 ? -13.677 7.364 5.136 1.00 66.81 178 LEU A CA 1
ATOM 1438 C C . LEU A 1 178 ? -12.927 6.729 3.972 1.00 66.81 178 LEU A C 1
ATOM 1440 O O . LEU A 1 178 ? -11.701 6.745 3.983 1.00 66.81 178 LEU A O 1
ATOM 1444 N N . ALA A 1 179 ? -13.628 6.267 2.935 1.00 71.44 179 ALA A N 1
ATOM 1445 C CA . ALA A 1 179 ? -12.973 5.746 1.739 1.00 71.44 179 ALA A CA 1
ATOM 1446 C C . ALA A 1 179 ? -12.017 6.775 1.131 1.00 71.44 179 ALA A C 1
ATOM 1448 O O . ALA A 1 179 ? -10.866 6.450 0.885 1.00 71.44 179 ALA A O 1
ATOM 1449 N N . ALA A 1 180 ? -12.441 8.027 0.946 1.00 71.00 180 ALA A N 1
ATOM 1450 C CA . ALA A 1 180 ? -11.580 9.057 0.366 1.00 71.00 180 ALA A CA 1
ATOM 1451 C C . ALA A 1 180 ? -10.304 9.313 1.190 1.00 71.00 180 ALA A C 1
ATOM 1453 O O . ALA A 1 180 ? -9.255 9.590 0.612 1.00 71.00 180 ALA A O 1
ATOM 1454 N N . LEU A 1 181 ? -10.388 9.206 2.518 1.00 66.12 181 LEU A N 1
ATOM 1455 C CA . LEU A 1 181 ? -9.246 9.369 3.420 1.00 66.12 181 LEU A CA 1
ATOM 1456 C C . LEU A 1 181 ? -8.314 8.155 3.411 1.00 66.12 181 LEU A C 1
ATOM 1458 O O . LEU A 1 181 ? -7.101 8.330 3.426 1.00 66.12 181 LEU A O 1
ATOM 1462 N N . LEU A 1 182 ? -8.877 6.945 3.394 1.00 65.25 182 LEU A N 1
ATOM 1463 C CA . LEU A 1 182 ? -8.133 5.689 3.530 1.00 65.25 182 LEU A CA 1
ATOM 1464 C C . LEU A 1 182 ? -7.585 5.180 2.197 1.00 65.25 182 LEU A C 1
A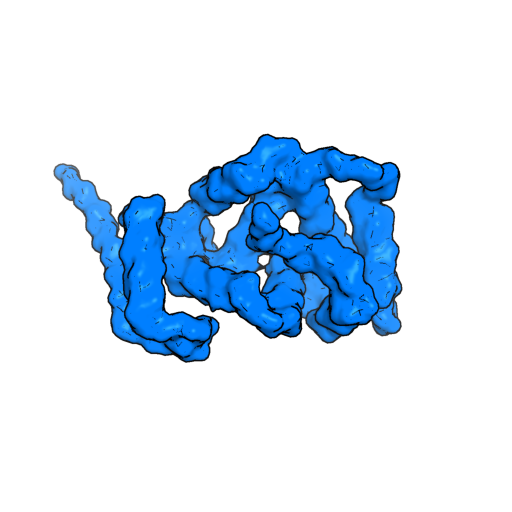TOM 1466 O O . LEU A 1 182 ? -6.521 4.574 2.141 1.00 65.25 182 LEU A O 1
ATOM 1470 N N . THR A 1 183 ? -8.291 5.447 1.101 1.00 65.69 183 THR A N 1
ATOM 1471 C CA . THR A 1 183 ? -7.858 5.086 -0.250 1.00 65.69 183 THR A CA 1
ATOM 1472 C C . THR A 1 183 ? -7.165 6.233 -0.962 1.00 65.69 183 THR A C 1
ATOM 1474 O O . THR A 1 183 ? -7.067 6.136 -2.184 1.00 65.69 183 THR A O 1
ATOM 1477 N N . ALA A 1 184 ? -6.802 7.302 -0.223 1.00 55.41 184 ALA A N 1
ATOM 1478 C CA . ALA A 1 184 ? -6.189 8.556 -0.668 1.00 55.41 184 ALA A CA 1
ATOM 1479 C C . ALA A 1 184 ? -5.940 8.537 -2.173 1.00 55.41 184 ALA A C 1
ATOM 1481 O O . ALA A 1 184 ? -4.960 7.961 -2.640 1.00 55.41 184 ALA A O 1
ATOM 1482 N N . ASN A 1 185 ? -6.937 9.028 -2.914 1.00 45.41 185 ASN A N 1
ATOM 1483 C CA . ASN A 1 185 ? -7.023 8.906 -4.360 1.00 45.41 185 ASN A CA 1
ATOM 1484 C C . ASN A 1 185 ? -5.659 9.269 -4.976 1.00 45.41 185 ASN A C 1
ATOM 1486 O O . ASN A 1 185 ? -5.309 10.444 -5.024 1.00 45.41 185 ASN A O 1
ATOM 1490 N N . ASN A 1 186 ? -4.903 8.275 -5.459 1.00 44.12 186 ASN A N 1
ATOM 1491 C CA . ASN A 1 186 ? -3.654 8.447 -6.221 1.00 44.12 186 ASN A CA 1
ATOM 1492 C C . ASN A 1 186 ? -3.921 9.048 -7.621 1.00 44.12 186 ASN A C 1
ATOM 1494 O O . ASN A 1 186 ? -3.196 8.795 -8.577 1.00 44.12 186 ASN A O 1
ATOM 1498 N N . GLY A 1 187 ? -4.994 9.821 -7.759 1.00 34.91 187 GLY A N 1
ATOM 1499 C CA . GLY A 1 187 ? -5.298 10.629 -8.919 1.00 34.91 187 GLY A CA 1
ATOM 1500 C C . GLY A 1 187 ? -5.087 12.074 -8.524 1.00 34.91 187 GLY A C 1
ATOM 1501 O O . GLY A 1 187 ? -5.999 12.701 -7.983 1.00 34.91 187 GLY A O 1
ATOM 1502 N N . ALA A 1 188 ? -3.891 12.585 -8.815 1.00 26.78 188 ALA A N 1
ATOM 1503 C CA . ALA A 1 188 ? -3.772 13.972 -9.223 1.00 26.78 188 ALA A CA 1
ATOM 1504 C C . ALA A 1 188 ? -4.937 14.265 -10.184 1.00 26.78 188 ALA A C 1
ATOM 1506 O O . ALA A 1 188 ? -5.126 13.550 -11.171 1.00 26.78 188 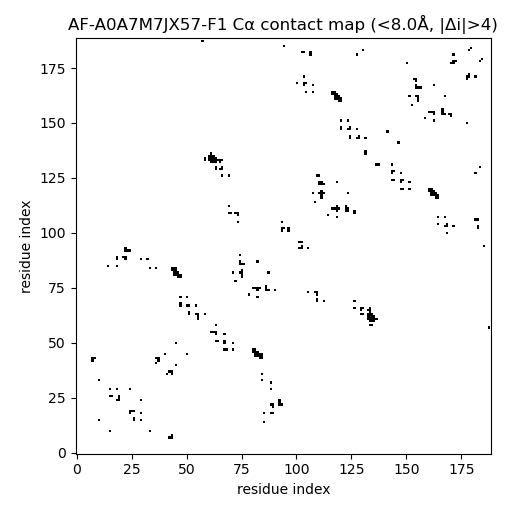ALA A O 1
ATOM 1507 N N . THR A 1 189 ? -5.772 15.231 -9.816 1.00 27.84 189 THR A N 1
ATOM 1508 C CA . THR A 1 189 ? -6.658 15.903 -10.769 1.00 27.84 189 THR A CA 1
ATOM 1509 C C . THR A 1 189 ? -5.833 16.549 -11.864 1.00 27.84 189 THR A C 1
ATOM 1511 O O . THR A 1 189 ? -4.801 17.156 -11.491 1.00 27.84 189 THR A O 1
#

InterPro domains:
  IPR002048 EF-hand domain [PF13499] (101-171)
  IPR002048 EF-hand domain [PF13833] (43-89)
  IPR002048 EF-hand domain [PS50222] (63-98)
  IPR002048 EF-hand domain [PS50222] (99-134)
  IPR002048 EF-hand domain [PS50222] (143-178)
  IPR002048 EF-hand domain [SM00054] (67-95)
  IPR002048 EF-hand domain [SM00054] (103-131)
  IPR002048 EF-hand domain [SM00054] (147-175)
  IPR002048 EF-hand domain [cd00051] (68-129)
  IPR002048 EF-hand domain [cd00051] (103-171)
  IPR011992 EF-hand domain pair [SSF47473] (1-177)
  IPR018247 EF-Hand 1, calcium-binding site [PS00018] (76-88)
  IPR018247 EF-Hand 1, calcium-binding site [PS00018] (156-168)
  IPR028846 Recoverin family [PTHR23055] (14-170)

Mean predicted aligned error: 7.68 Å

Organism: Varroa destructor (NCBI:txid109461)

pLDDT: mean 82.58, std 14.09, range [26.78, 96.12]

Solvent-accessible surface area (backbone atoms only — not comparable to full-atom values): 10810 Å² total; per-residue (Å²): 134,84,80,79,75,75,77,69,82,72,91,46,71,68,57,49,53,50,44,45,74,72,32,94,48,54,70,68,58,51,52,53,51,48,54,52,46,38,71,78,22,76,78,56,42,48,44,64,69,58,54,36,55,55,47,40,72,79,30,73,79,27,48,39,60,63,38,42,54,41,54,46,56,63,35,25,80,85,67,75,76,41,31,39,66,68,37,48,52,45,46,51,40,47,73,69,44,87,50,67,65,64,42,41,56,51,42,46,53,46,34,22,77,85,69,81,70,40,30,38,69,72,36,45,36,52,50,50,42,21,48,44,40,20,72,23,94,66,98,60,94,68,52,62,61,62,54,40,52,57,52,48,64,71,30,34,79,85,68,82,71,43,32,42,68,63,34,50,42,52,42,29,72,75,32,65,68,52,30,51,65,71,58,53,67,90,61,83,128

Sequence (189 aa):
MGCQQTKIRELSDEDVDFLKTHTKYDEQTIREWYEGFKVDCPSGRLSRKKFIDIYRTFFPTGNPEKFCDHVFRTFDTDNSGHIDFKEFLMAIGITASSSGEERLKWAFRMYDINNDGGIELTEMTKIVKALYDMLGPGTSDESPEERTKEIFLKMDKDGDGTLSVKEFVDGCLLDKKLAALLTANNGAT

Radius of gyration: 18.4 Å; Cα contacts (8 Å, |Δi|>4): 203; chains: 1; bounding box: 60×40×46 Å